Protein AF-X1G1L8-F1 (afdb_monomer_lite)

Organism: NCBI:txid412755

Radius of gyration: 18.55 Å; chains: 1; bounding box: 42×38×54 Å

Secondary structure (DSSP, 8-state):
-HHHHHHHHHHHHHHHH-SS-TTHHHHHHHHHHHHHHHHHHTT-HHHHHHHHHHHHHHHTT-HHHHHHHHHHHHHHHHTTT-HHHHHHHHHHHHHTT-TT---TTTHHHHHHHHHHHHHHHHHTS--HHHHHHHHHHHHHHHHTTTTSHHHHHHHHHHHHHHHHHIIIII--HHHHHHHHHHHHHHHHHHHHTTS--

pLDDT: mean 93.87, std 5.46, range [60.0, 98.5]

Structure (mmCIF, N/CA/C/O backbone):
data_AF-X1G1L8-F1
#
_entry.id   AF-X1G1L8-F1
#
loop_
_atom_site.group_PDB
_atom_site.id
_atom_site.type_symbol
_atom_site.label_atom_id
_atom_site.label_alt_id
_atom_site.label_comp_id
_atom_site.label_asym_id
_atom_site.label_entity_id
_atom_site.label_seq_id
_atom_site.pdbx_PDB_ins_code
_atom_site.Cartn_x
_atom_site.Cartn_y
_atom_site.Cartn_z
_atom_site.occupancy
_atom_site.B_iso_or_equiv
_atom_site.auth_seq_id
_atom_site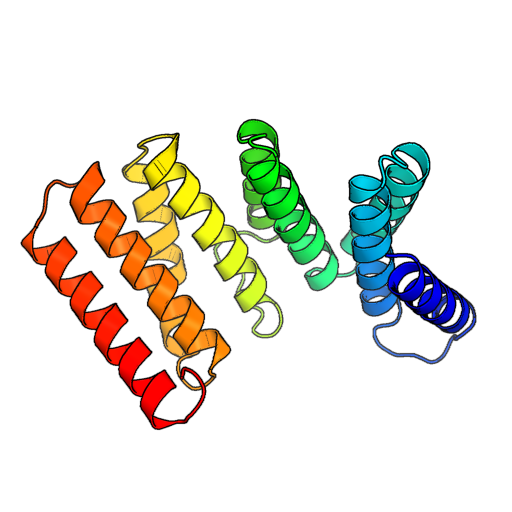.auth_comp_id
_atom_site.auth_asym_id
_atom_site.auth_atom_id
_atom_site.pdbx_PDB_model_num
ATOM 1 N N . PHE A 1 1 ? -22.468 -7.547 4.203 1.00 82.88 1 PHE A N 1
ATOM 2 C CA . PHE A 1 1 ? -21.811 -6.440 4.944 1.00 82.88 1 PHE A CA 1
ATOM 3 C C . PHE A 1 1 ? -22.278 -6.378 6.391 1.00 82.88 1 PHE A C 1
ATOM 5 O O . PHE A 1 1 ? -21.486 -5.980 7.239 1.00 82.88 1 PHE A O 1
ATOM 12 N N . ASP A 1 2 ? -23.516 -6.778 6.677 1.00 81.50 2 ASP A N 1
ATOM 13 C CA . ASP A 1 2 ? -24.116 -6.632 8.007 1.00 81.50 2 ASP A CA 1
ATOM 14 C C . ASP A 1 2 ? -23.472 -7.540 9.062 1.00 81.50 2 ASP A C 1
ATOM 16 O O . ASP A 1 2 ? -23.196 -7.079 10.164 1.00 81.50 2 ASP A O 1
ATOM 20 N N . GLU A 1 3 ? -23.073 -8.761 8.698 1.00 84.75 3 GLU A N 1
ATOM 21 C CA . GLU A 1 3 ? -22.274 -9.634 9.576 1.00 84.75 3 GLU A CA 1
ATOM 22 C C . GLU A 1 3 ? -20.924 -9.007 9.951 1.00 84.75 3 GLU A C 1
ATOM 24 O O . GLU A 1 3 ? -20.545 -8.973 11.118 1.00 84.75 3 GLU A O 1
ATOM 29 N N . ALA A 1 4 ? -20.212 -8.430 8.977 1.00 83.94 4 ALA A N 1
ATOM 30 C CA . ALA A 1 4 ? -18.941 -7.758 9.238 1.00 83.94 4 ALA A CA 1
ATOM 31 C C . ALA A 1 4 ? -19.120 -6.538 10.156 1.00 83.94 4 ALA A C 1
ATOM 33 O O . ALA A 1 4 ? -18.309 -6.326 11.054 1.00 83.94 4 ALA A O 1
ATOM 34 N N . LEU A 1 5 ? -20.182 -5.748 9.953 1.00 86.38 5 LEU A N 1
ATOM 35 C CA . LEU A 1 5 ? -20.531 -4.637 10.845 1.00 86.38 5 LEU A CA 1
ATOM 36 C C . LEU A 1 5 ? -20.804 -5.129 12.265 1.00 86.38 5 LEU A C 1
ATOM 38 O O . LEU A 1 5 ? -20.267 -4.556 13.210 1.00 86.38 5 LEU A O 1
ATOM 42 N N . SER A 1 6 ? -21.598 -6.194 12.403 1.00 86.69 6 SER A N 1
ATOM 43 C CA . SER A 1 6 ? -21.898 -6.818 13.692 1.00 86.69 6 SER A CA 1
ATOM 44 C C . SER A 1 6 ? -20.615 -7.244 14.410 1.00 86.69 6 SER A C 1
ATOM 46 O O . SER A 1 6 ? -20.360 -6.802 15.530 1.00 86.69 6 SER A O 1
ATOM 48 N N . HIS A 1 7 ? -19.737 -7.988 13.730 1.00 88.06 7 HIS A N 1
ATOM 49 C CA . HIS A 1 7 ? -18.466 -8.435 14.304 1.00 88.06 7 HIS A CA 1
ATOM 50 C C . HIS A 1 7 ? -17.562 -7.271 14.720 1.00 88.06 7 HIS A C 1
ATOM 52 O O . HIS A 1 7 ? -17.026 -7.278 15.826 1.00 88.06 7 HIS A O 1
ATOM 58 N N . PHE A 1 8 ? -17.407 -6.242 13.882 1.00 89.12 8 PHE A N 1
ATOM 59 C CA . PHE A 1 8 ? -16.585 -5.087 14.250 1.00 89.12 8 PHE A CA 1
ATOM 60 C C . PHE A 1 8 ? -17.173 -4.289 15.416 1.00 89.12 8 PHE A C 1
ATOM 62 O O . PHE A 1 8 ? -16.411 -3.808 16.252 1.00 89.12 8 PHE A O 1
ATOM 69 N N . ASN A 1 9 ? -18.499 -4.169 15.505 1.00 85.81 9 ASN A N 1
ATOM 70 C CA . ASN A 1 9 ? -19.149 -3.519 16.642 1.00 85.81 9 ASN A CA 1
ATOM 71 C C . ASN A 1 9 ? -18.940 -4.310 17.940 1.00 85.81 9 ASN A C 1
ATOM 73 O O . ASN A 1 9 ? -18.640 -3.704 18.964 1.00 85.81 9 ASN A O 1
ATOM 77 N N . ILE A 1 10 ? -19.025 -5.646 17.902 1.00 88.44 10 ILE A N 1
ATOM 78 C CA . ILE A 1 10 ? -18.710 -6.504 19.058 1.00 88.44 10 ILE A CA 1
ATOM 79 C C . ILE A 1 10 ? -17.258 -6.287 19.501 1.00 88.44 10 ILE A C 1
ATOM 81 O O . ILE A 1 10 ? -17.009 -6.040 20.679 1.00 88.44 10 ILE A O 1
ATOM 85 N N . ILE A 1 11 ? -16.312 -6.311 18.554 1.00 87.94 11 ILE A N 1
ATOM 86 C CA . ILE A 1 11 ? -14.884 -6.096 18.829 1.00 87.94 11 ILE A CA 1
ATOM 87 C C . ILE A 1 11 ? -14.647 -4.726 19.469 1.00 87.94 11 ILE A C 1
ATOM 89 O O . ILE A 1 11 ? -13.938 -4.636 20.465 1.00 87.94 11 ILE A O 1
ATOM 93 N N . ILE A 1 12 ? -15.238 -3.661 18.923 1.00 89.94 12 ILE A N 1
ATOM 94 C CA . ILE A 1 12 ? -15.071 -2.307 19.465 1.00 89.94 12 ILE A CA 1
ATOM 95 C C . ILE A 1 12 ? -15.673 -2.203 20.859 1.00 89.94 12 ILE A C 1
ATOM 97 O O . ILE A 1 12 ? -14.998 -1.712 21.752 1.00 89.94 12 ILE A O 1
ATOM 101 N N . ASN A 1 13 ? -16.892 -2.704 21.067 1.00 89.38 13 ASN A N 1
ATOM 102 C CA . ASN A 1 13 ? -17.542 -2.654 22.376 1.00 89.38 13 ASN A CA 1
ATOM 103 C C . ASN A 1 13 ? -16.746 -3.410 23.446 1.00 89.38 13 ASN A C 1
ATOM 105 O O . ASN A 1 13 ? -16.724 -2.988 24.599 1.00 89.38 13 ASN A O 1
ATOM 109 N N . PHE A 1 14 ? -16.116 -4.525 23.072 1.00 89.25 14 PHE A N 1
ATOM 110 C CA . PHE A 1 14 ? -15.214 -5.264 23.950 1.00 89.25 14 PHE A CA 1
ATOM 111 C C . PHE A 1 14 ? -13.951 -4.449 24.250 1.00 89.25 14 PHE A C 1
ATOM 113 O O . PHE A 1 14 ? -13.648 -4.187 25.409 1.00 89.25 14 PHE A O 1
ATOM 120 N N . LEU A 1 15 ? -13.255 -3.982 23.210 1.00 89.44 15 LEU A N 1
ATOM 121 C CA . LEU A 1 15 ? -12.005 -3.239 23.360 1.00 89.44 15 LEU A CA 1
ATOM 122 C C . LEU A 1 15 ? -12.196 -1.910 24.101 1.00 89.44 15 LEU A C 1
ATOM 124 O O . LEU A 1 15 ? -11.349 -1.550 24.900 1.00 89.44 15 LEU A O 1
ATOM 128 N N . GLU A 1 16 ? -13.285 -1.174 23.882 1.00 88.81 16 GLU A N 1
ATOM 129 C CA . GLU A 1 16 ? -13.545 0.095 24.581 1.00 88.81 16 GLU A CA 1
ATOM 130 C C . GLU A 1 16 ? -13.704 -0.092 26.099 1.00 88.81 16 GLU A C 1
ATOM 132 O O . GLU A 1 16 ? -13.364 0.815 26.855 1.00 88.81 16 GLU A O 1
ATOM 137 N N . LYS A 1 17 ? -14.189 -1.260 26.539 1.00 88.81 17 LYS A N 1
ATOM 138 C CA . LYS A 1 17 ? -14.437 -1.576 27.954 1.00 88.81 17 LYS A CA 1
ATOM 139 C C . LYS A 1 17 ? -13.260 -2.247 28.655 1.00 88.81 17 LYS A C 1
ATOM 141 O O . LYS A 1 17 ? -13.275 -2.348 29.874 1.00 88.81 17 LYS A O 1
ATOM 146 N N . GLU A 1 18 ? -12.273 -2.717 27.901 1.00 83.62 18 GLU A N 1
ATOM 147 C CA . GLU A 1 18 ? -11.149 -3.465 28.447 1.00 83.62 18 GLU A CA 1
ATOM 148 C C . GLU A 1 18 ? -9.952 -2.542 28.714 1.00 83.62 18 GLU A C 1
ATOM 150 O O . GLU A 1 18 ? -9.510 -1.778 27.847 1.00 83.62 18 GLU A O 1
ATOM 155 N N . GLU A 1 19 ? -9.398 -2.598 29.922 1.00 76.81 19 GLU A N 1
ATOM 156 C CA . GLU A 1 19 ? -8.289 -1.726 30.336 1.00 76.81 19 GLU A CA 1
ATOM 157 C C . GLU A 1 19 ? -6.924 -2.394 30.169 1.00 76.81 19 GLU A C 1
ATOM 159 O O . GLU A 1 19 ? -5.922 -1.708 29.969 1.00 76.81 19 GLU A O 1
ATOM 164 N N . THR A 1 20 ? -6.881 -3.727 30.183 1.00 84.06 20 THR A N 1
ATOM 165 C CA . THR A 1 20 ? -5.628 -4.481 30.341 1.00 84.06 20 THR A CA 1
ATOM 166 C C . THR A 1 20 ? -4.962 -4.900 29.027 1.00 84.06 20 THR A C 1
ATOM 168 O O . THR A 1 20 ? -3.822 -5.369 29.027 1.00 84.06 20 THR A O 1
ATOM 171 N N . ILE A 1 21 ? -5.630 -4.716 27.883 1.00 84.00 21 ILE A N 1
ATOM 172 C CA . ILE A 1 21 ? -5.106 -5.145 26.580 1.00 84.00 21 ILE A CA 1
ATOM 173 C C . ILE A 1 21 ? -3.945 -4.249 26.131 1.00 84.00 21 ILE A C 1
ATOM 175 O O . ILE A 1 21 ? -4.105 -3.060 25.850 1.00 84.00 21 ILE A O 1
ATOM 179 N N . THR A 1 22 ? -2.769 -4.854 25.970 1.00 81.50 22 THR A N 1
ATOM 180 C CA . THR A 1 22 ? -1.631 -4.226 25.284 1.00 81.50 22 THR A CA 1
ATOM 181 C C . THR A 1 22 ? -1.968 -3.990 23.806 1.00 81.50 22 THR A C 1
ATOM 183 O O . THR A 1 22 ? -2.634 -4.811 23.179 1.00 81.50 22 THR A O 1
ATOM 186 N N . ASP A 1 23 ? -1.517 -2.872 23.231 1.00 85.50 23 ASP A N 1
ATOM 187 C CA . ASP A 1 23 ? -1.823 -2.446 21.852 1.00 85.50 23 ASP A CA 1
ATOM 188 C C . ASP A 1 23 ? -3.323 -2.185 21.571 1.00 85.50 23 ASP A C 1
ATOM 190 O O . ASP A 1 23 ? -3.744 -2.126 20.411 1.00 85.50 23 ASP A O 1
ATOM 194 N N . LYS A 1 24 ? -4.147 -1.977 22.610 1.00 89.25 24 LYS A N 1
ATOM 195 C CA . LYS A 1 24 ? -5.590 -1.692 22.489 1.00 89.25 24 LYS A CA 1
ATOM 196 C C . LYS A 1 24 ? -5.913 -0.603 21.466 1.00 89.25 24 LYS A C 1
ATOM 198 O O . LYS A 1 24 ? -6.773 -0.800 20.607 1.00 89.25 24 LYS A O 1
ATOM 203 N N . ASP A 1 25 ? -5.188 0.511 21.512 1.00 89.75 25 ASP A N 1
ATOM 204 C CA . ASP A 1 25 ? -5.358 1.632 20.583 1.00 89.75 25 ASP A CA 1
ATOM 205 C C . ASP A 1 25 ? -5.072 1.237 19.130 1.00 89.75 25 ASP A C 1
ATOM 207 O O . ASP A 1 25 ? -5.741 1.715 18.209 1.00 89.75 25 ASP A O 1
ATOM 211 N N . GLU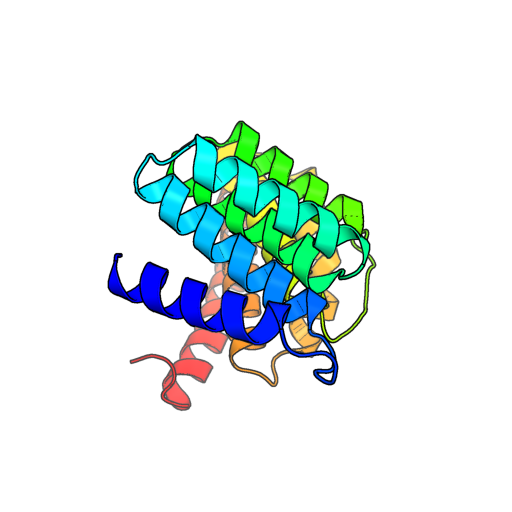 A 1 26 ? -4.123 0.321 18.900 1.00 93.00 26 GLU A N 1
ATOM 212 C CA . GLU A 1 26 ? -3.877 -0.207 17.560 1.00 93.00 26 GLU A CA 1
ATOM 213 C C . GLU A 1 26 ? -5.077 -1.012 17.062 1.00 93.00 26 GLU A C 1
ATOM 215 O O . GLU A 1 26 ? -5.523 -0.833 15.922 1.00 93.00 26 GLU A O 1
ATOM 220 N N . PHE A 1 27 ? -5.609 -1.900 17.906 1.00 92.69 27 PHE A N 1
ATOM 221 C CA . PHE A 1 27 ? -6.761 -2.729 17.558 1.00 92.69 27 PHE A CA 1
ATOM 222 C C . PHE A 1 27 ? -8.013 -1.883 17.318 1.00 92.69 27 PHE A C 1
ATOM 224 O O . PHE A 1 27 ? -8.666 -2.051 16.283 1.00 92.69 27 PHE A O 1
ATOM 231 N N . LEU A 1 28 ? -8.296 -0.921 18.201 1.00 94.44 28 LEU A N 1
ATOM 232 C CA . LEU A 1 28 ? -9.393 0.035 18.043 1.00 94.44 28 LEU A CA 1
ATOM 233 C C . LEU A 1 28 ? -9.232 0.866 16.769 1.00 94.44 28 LEU A C 1
ATOM 235 O O . LEU A 1 28 ? -10.165 0.966 15.968 1.00 94.44 28 LEU A O 1
ATOM 239 N N . GLY A 1 29 ? -8.036 1.406 16.524 1.00 96.25 29 GLY A N 1
ATOM 240 C CA . GLY A 1 29 ? -7.744 2.202 15.335 1.00 96.25 29 GLY A CA 1
ATOM 241 C C . GLY A 1 29 ? -8.013 1.429 14.045 1.00 96.25 29 GLY A C 1
ATOM 242 O O . GLY A 1 29 ? -8.665 1.947 13.129 1.00 96.25 29 GLY A O 1
ATOM 243 N N . MET A 1 30 ? -7.582 0.166 13.995 1.00 96.88 30 MET A N 1
ATOM 244 C CA . MET A 1 30 ? -7.834 -0.723 12.861 1.00 96.88 30 MET A CA 1
ATOM 245 C C . MET A 1 30 ? -9.312 -1.108 12.726 1.00 96.88 30 MET A C 1
ATOM 247 O O . MET A 1 30 ? -9.825 -1.118 11.605 1.00 96.88 30 MET A O 1
ATOM 251 N N . ALA A 1 31 ? -10.011 -1.389 13.827 1.00 95.75 31 ALA A N 1
ATOM 252 C CA . ALA A 1 31 ? -11.436 -1.718 13.803 1.00 95.75 31 ALA A CA 1
ATOM 253 C C . ALA A 1 31 ? -12.273 -0.541 13.277 1.00 95.75 31 ALA A C 1
ATOM 255 O O . ALA A 1 31 ? -13.058 -0.706 12.337 1.00 95.75 31 ALA A O 1
ATOM 256 N N . TYR A 1 32 ? -12.030 0.672 13.784 1.00 97.62 32 TYR A N 1
ATOM 257 C CA . TYR A 1 32 ? -12.662 1.882 13.262 1.00 97.62 32 TYR A CA 1
ATOM 258 C C . TYR A 1 32 ? -12.326 2.118 11.787 1.00 97.62 32 TYR A C 1
ATOM 260 O O . TYR A 1 32 ? -13.201 2.517 11.020 1.00 97.62 32 TYR A O 1
ATOM 268 N N . LEU A 1 33 ? -11.101 1.813 11.341 1.00 97.75 33 LEU A N 1
ATOM 269 C CA . LEU A 1 33 ? -10.726 1.981 9.935 1.00 97.75 33 LEU A CA 1
ATOM 270 C C . LEU A 1 33 ? -11.593 1.102 9.031 1.00 97.75 33 LEU A C 1
ATOM 272 O O . LEU A 1 33 ? -12.104 1.569 8.009 1.00 97.75 33 LEU A O 1
ATOM 276 N N . TYR A 1 34 ? -11.786 -0.161 9.412 1.00 96.25 34 TYR A N 1
ATOM 277 C CA . TYR A 1 34 ? -12.636 -1.079 8.662 1.00 96.25 34 TYR A CA 1
ATOM 278 C C . TYR A 1 34 ? -14.112 -0.687 8.719 1.00 96.25 34 T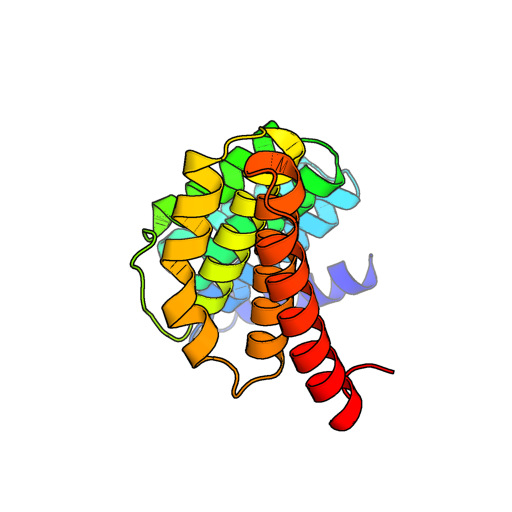YR A C 1
ATOM 280 O O . TYR A 1 34 ? -14.748 -0.662 7.664 1.00 96.25 34 TYR A O 1
ATOM 288 N N . LEU A 1 35 ? -14.645 -0.297 9.883 1.00 96.00 35 LEU A N 1
ATOM 289 C CA . LEU A 1 35 ? -16.012 0.230 9.972 1.00 96.00 35 LEU A CA 1
ATOM 290 C C . LEU A 1 35 ? -16.211 1.462 9.092 1.00 96.00 35 LEU A C 1
ATOM 292 O O . LEU A 1 35 ? -17.224 1.562 8.397 1.00 96.00 35 LEU A O 1
ATOM 296 N N . GLY A 1 36 ? -15.238 2.373 9.075 1.00 96.94 36 GLY A N 1
ATOM 297 C CA . GLY A 1 36 ? -15.251 3.549 8.217 1.00 96.94 36 GLY A CA 1
ATOM 298 C C . GLY A 1 36 ? -15.344 3.171 6.740 1.00 96.94 36 GLY A C 1
ATOM 299 O O . GLY A 1 36 ? -16.179 3.723 6.023 1.00 96.94 36 GLY A O 1
ATOM 300 N N . LEU A 1 37 ? -14.553 2.189 6.292 1.00 95.88 37 LEU A N 1
ATOM 301 C CA . LEU A 1 37 ? -14.568 1.687 4.911 1.00 95.88 37 LEU A CA 1
ATOM 302 C C . LEU A 1 37 ? -15.864 0.943 4.559 1.00 95.88 37 LEU A C 1
ATOM 304 O O . LEU A 1 37 ? -16.373 1.113 3.452 1.00 95.88 37 LEU A O 1
ATOM 308 N N . ILE A 1 38 ? -16.410 0.136 5.474 1.00 94.62 38 ILE A N 1
ATOM 309 C CA . ILE A 1 38 ? -17.679 -0.575 5.260 1.00 94.62 38 ILE A CA 1
ATOM 310 C C . ILE A 1 38 ? -18.830 0.426 5.132 1.00 94.62 38 ILE A C 1
ATOM 312 O O . ILE A 1 38 ? -19.574 0.375 4.154 1.00 94.62 38 ILE A O 1
ATOM 316 N N . ASN A 1 39 ? -18.935 1.380 6.063 1.00 94.69 39 ASN A N 1
ATOM 317 C CA . ASN A 1 39 ? -19.955 2.427 6.004 1.00 94.69 39 ASN A CA 1
ATOM 318 C C . ASN A 1 39 ? -19.812 3.275 4.736 1.00 94.69 39 ASN A C 1
ATOM 320 O O . ASN A 1 39 ? -20.814 3.610 4.110 1.00 94.69 39 ASN A O 1
ATOM 324 N N . LEU A 1 40 ? -18.578 3.558 4.303 1.00 94.00 40 LEU A N 1
ATOM 325 C CA . LEU A 1 40 ? -18.336 4.274 3.052 1.00 94.00 40 LEU A CA 1
ATOM 326 C C . LEU A 1 40 ? -18.878 3.506 1.840 1.00 94.00 40 LEU A C 1
ATOM 328 O O . LEU A 1 40 ? -19.528 4.102 0.989 1.00 94.00 40 LEU A O 1
ATOM 332 N N . LYS A 1 41 ? -18.659 2.184 1.782 1.00 92.31 41 LYS A N 1
ATOM 333 C CA . LYS A 1 41 ? -19.202 1.318 0.719 1.00 92.31 41 LYS A CA 1
ATOM 334 C C . LYS A 1 41 ? -20.729 1.222 0.744 1.00 92.31 41 LYS A C 1
ATOM 336 O O . LYS A 1 41 ? -21.328 1.051 -0.309 1.00 92.31 41 LYS A O 1
ATOM 341 N N . GLN A 1 42 ? -21.342 1.345 1.918 1.00 93.25 42 GLN A N 1
ATOM 342 C CA . GLN A 1 42 ? -22.796 1.397 2.091 1.00 93.25 42 GLN A CA 1
ATOM 343 C C . GLN A 1 42 ? -23.380 2.812 1.904 1.00 93.25 42 GLN A C 1
ATOM 345 O O . GLN A 1 42 ? -24.533 3.038 2.256 1.00 93.25 42 GLN A O 1
ATOM 350 N N . ASN A 1 43 ? -22.600 3.783 1.407 1.00 93.44 43 ASN A N 1
ATOM 351 C CA . ASN A 1 43 ? -22.995 5.192 1.271 1.00 93.44 43 ASN A CA 1
ATOM 352 C C . ASN A 1 43 ? -23.432 5.875 2.588 1.00 93.44 43 ASN A C 1
ATOM 354 O O . ASN A 1 43 ? -24.035 6.946 2.578 1.00 93.44 43 ASN A O 1
ATOM 358 N N . LYS A 1 44 ? -23.054 5.318 3.745 1.00 95.31 44 LYS A N 1
ATOM 359 C CA . LYS A 1 44 ? -23.269 5.894 5.083 1.00 95.31 44 LYS A CA 1
ATOM 360 C C . LYS A 1 44 ? -22.155 6.892 5.410 1.00 95.31 44 LYS A C 1
ATOM 362 O O . LYS A 1 44 ? -21.263 6.639 6.226 1.00 95.31 44 LYS A O 1
ATOM 367 N N . LEU A 1 45 ? -22.158 8.023 4.701 1.00 94.56 45 LEU A N 1
ATOM 368 C CA . LEU A 1 45 ? -21.043 8.980 4.695 1.00 94.56 45 LEU A CA 1
ATOM 369 C C . LEU A 1 45 ? -20.773 9.612 6.069 1.00 94.56 45 LEU A C 1
ATOM 371 O O . LEU A 1 45 ? -19.612 9.795 6.432 1.00 94.56 45 LEU A O 1
ATOM 375 N N . ALA A 1 46 ? -21.817 9.936 6.837 1.00 96.19 46 ALA A N 1
ATOM 376 C CA . ALA A 1 46 ? -21.670 10.545 8.160 1.00 96.19 46 ALA A CA 1
ATOM 377 C C . ALA A 1 46 ? -20.986 9.586 9.149 1.00 96.19 46 ALA A C 1
ATOM 379 O O . ALA A 1 46 ? -19.991 9.941 9.782 1.00 96.19 46 ALA A O 1
ATOM 380 N N . GLN A 1 47 ? -21.454 8.337 9.208 1.00 95.50 47 GLN A N 1
ATOM 381 C CA . GLN A 1 47 ? -20.878 7.286 10.049 1.00 95.50 47 GLN A CA 1
ATOM 382 C C . GLN A 1 47 ? -19.439 6.984 9.627 1.00 95.50 47 GLN A C 1
ATOM 384 O O . GLN A 1 47 ? -18.542 6.915 10.465 1.00 95.50 47 GLN A O 1
ATOM 389 N N . SER A 1 48 ? -19.199 6.879 8.318 1.00 96.62 48 SER A N 1
ATOM 390 C CA . SER A 1 48 ? -17.860 6.674 7.770 1.00 96.62 48 SER A CA 1
ATOM 391 C C . SER A 1 48 ? -16.878 7.768 8.208 1.00 96.62 48 SER A C 1
ATOM 393 O O . SER A 1 48 ? -15.792 7.459 8.705 1.00 96.62 48 SER A O 1
ATOM 395 N N . LYS A 1 49 ? -17.275 9.045 8.101 1.00 96.94 49 LYS A N 1
ATOM 396 C CA . LYS A 1 49 ? -16.466 10.188 8.557 1.00 96.94 49 LYS A CA 1
ATOM 397 C C . LYS A 1 49 ? -16.156 10.107 10.052 1.00 96.94 49 LYS A C 1
ATOM 399 O O . LYS A 1 49 ? -15.007 10.332 10.432 1.00 96.94 49 LYS A O 1
ATOM 404 N N . ASN A 1 50 ? -17.138 9.749 10.880 1.00 97.75 50 ASN A N 1
ATOM 405 C CA . ASN A 1 50 ? -16.942 9.614 12.325 1.00 97.75 50 ASN A CA 1
ATOM 406 C C . ASN A 1 50 ? -15.906 8.535 12.658 1.00 97.75 50 ASN A C 1
ATOM 408 O O . ASN A 1 50 ? -14.973 8.796 13.418 1.00 97.75 50 ASN A O 1
ATOM 412 N N . TYR A 1 51 ? -16.008 7.355 12.043 1.00 97.75 51 TYR A N 1
ATOM 413 C CA . TYR A 1 51 ? -15.029 6.290 12.261 1.00 97.75 51 TYR A CA 1
ATOM 414 C C . TYR A 1 51 ? -13.634 6.660 11.751 1.00 97.75 51 TYR A C 1
ATOM 416 O O . TYR A 1 51 ? -12.653 6.438 12.454 1.00 97.75 51 TYR A O 1
ATOM 424 N N . PHE A 1 52 ? -13.522 7.307 10.587 1.00 97.88 52 PHE A N 1
ATOM 425 C CA . PHE A 1 52 ? -12.225 7.786 10.104 1.00 97.88 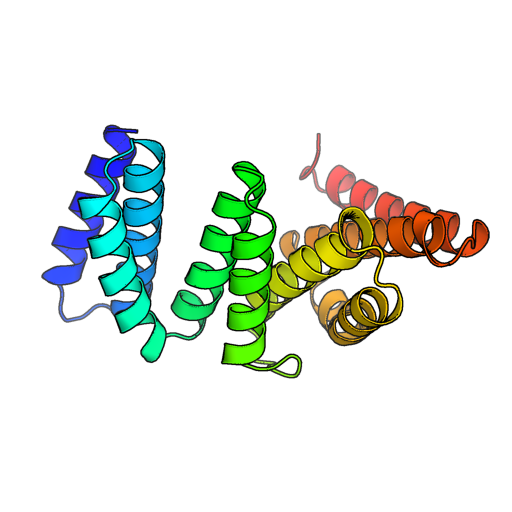52 PHE A CA 1
ATOM 426 C C . PHE A 1 52 ? -11.600 8.847 11.007 1.00 97.88 52 PHE A C 1
ATOM 428 O O . PHE A 1 52 ? -10.381 8.837 11.167 1.00 97.88 52 PHE A O 1
ATOM 435 N N . LYS A 1 53 ? -12.401 9.728 11.621 1.00 97.88 53 LYS A N 1
ATOM 436 C CA . LYS A 1 53 ? -11.907 10.686 12.619 1.00 97.88 53 LYS A CA 1
ATOM 437 C C . LYS A 1 53 ? -11.307 9.955 13.823 1.00 97.88 53 LYS A C 1
ATOM 439 O O . LYS A 1 53 ? -10.187 10.277 14.209 1.00 97.88 53 LYS A O 1
ATOM 444 N N . LYS A 1 54 ? -12.004 8.941 14.351 1.00 97.19 54 LYS A N 1
ATOM 445 C CA . LYS A 1 54 ? -11.503 8.109 15.458 1.00 97.19 54 LYS A CA 1
ATOM 446 C C . LYS A 1 54 ? -10.212 7.370 15.084 1.00 97.19 54 LYS A C 1
ATOM 448 O O . LYS A 1 54 ? -9.232 7.440 15.819 1.00 97.19 54 LYS A O 1
ATOM 453 N N . THR A 1 55 ? -10.163 6.730 13.911 1.00 97.69 55 THR A N 1
ATOM 454 C CA . THR A 1 55 ? -8.931 6.092 13.410 1.00 97.69 55 THR A CA 1
ATOM 455 C C . THR A 1 55 ? -7.783 7.084 13.294 1.00 97.69 55 THR A C 1
ATOM 457 O O . THR A 1 55 ? -6.665 6.761 13.675 1.00 97.69 55 THR A O 1
ATOM 460 N N . PHE A 1 56 ? -8.036 8.277 12.752 1.00 96.25 56 PHE A N 1
ATOM 461 C CA . PHE A 1 56 ? -6.998 9.288 12.574 1.00 96.25 56 PHE A CA 1
ATOM 462 C C . PHE A 1 56 ? -6.419 9.747 13.917 1.00 96.25 56 PHE A C 1
ATOM 464 O O . PHE A 1 56 ? -5.204 9.850 14.044 1.00 96.25 56 PHE A O 1
ATOM 471 N N . GLN A 1 57 ? -7.273 9.949 14.926 1.00 96.12 57 GLN A N 1
ATOM 472 C CA . GLN A 1 57 ? -6.843 10.296 16.284 1.00 96.12 57 GLN A CA 1
ATOM 473 C C . GLN A 1 57 ? -5.928 9.221 16.884 1.00 96.12 57 GLN A C 1
ATOM 475 O O . GLN A 1 57 ? -4.833 9.549 17.330 1.00 96.12 57 GLN A O 1
ATOM 480 N N . LEU A 1 58 ? -6.318 7.944 16.810 1.00 95.69 58 LEU A N 1
ATOM 481 C CA . LEU A 1 58 ? -5.486 6.822 17.276 1.00 95.69 58 LEU A CA 1
ATOM 482 C C . LEU A 1 58 ? -4.230 6.612 16.411 1.00 95.69 58 LEU A C 1
ATOM 484 O O . LEU A 1 58 ? -3.205 6.118 16.870 1.00 95.69 58 LEU A O 1
ATOM 488 N N . GLY A 1 59 ? -4.268 7.040 15.150 1.00 94.12 59 GLY A N 1
ATOM 489 C CA . GLY A 1 59 ? -3.095 7.073 14.283 1.00 94.12 59 GLY A CA 1
ATOM 490 C C . GLY A 1 59 ? -2.001 8.008 14.796 1.00 94.12 59 GLY A C 1
ATOM 491 O O . GLY A 1 59 ? -0.837 7.795 14.476 1.00 94.12 59 GLY A O 1
ATOM 492 N N . ASN A 1 60 ? -2.321 9.019 15.608 1.00 91.81 60 ASN A N 1
ATOM 493 C CA . ASN A 1 60 ? -1.296 9.899 16.172 1.00 91.81 60 ASN A CA 1
ATOM 494 C C . ASN A 1 60 ? -0.363 9.160 17.140 1.00 91.81 60 ASN A C 1
ATOM 496 O O . ASN A 1 60 ? 0.822 9.485 17.164 1.00 91.81 60 ASN A O 1
ATOM 500 N N . SER A 1 61 ? -0.872 8.155 17.859 1.00 90.94 61 SER A N 1
ATOM 501 C CA . SER A 1 61 ? -0.108 7.325 18.800 1.00 90.94 61 SER A CA 1
ATOM 502 C C . SER A 1 61 ? 0.397 6.008 18.198 1.00 90.94 61 SER A C 1
ATOM 504 O O . SER A 1 61 ? 1.377 5.463 18.696 1.00 90.94 61 SER A O 1
ATOM 506 N N . SER A 1 62 ? -0.197 5.505 17.106 1.00 94.44 62 SER A N 1
ATOM 507 C CA . SER A 1 62 ? 0.260 4.278 16.428 1.00 94.44 62 SER A CA 1
ATOM 508 C C . SER A 1 62 ? 0.625 4.508 14.960 1.00 94.44 62 SER A C 1
ATOM 510 O O . SER A 1 62 ? -0.231 4.750 14.100 1.00 94.44 62 SER A O 1
ATOM 512 N N . ILE A 1 63 ? 1.910 4.319 14.634 1.00 95.06 63 ILE A N 1
ATOM 513 C CA . ILE A 1 63 ? 2.414 4.380 13.252 1.00 95.06 63 ILE A CA 1
ATOM 514 C C . ILE A 1 63 ? 1.718 3.338 12.372 1.00 95.06 63 ILE A C 1
ATOM 516 O O . ILE A 1 63 ? 1.329 3.633 11.241 1.00 95.06 63 ILE A O 1
ATOM 520 N N . LYS A 1 64 ? 1.493 2.130 12.893 1.00 95.75 64 LYS A N 1
ATOM 521 C CA . LYS A 1 64 ? 0.789 1.062 12.177 1.00 95.75 64 LYS A CA 1
ATOM 522 C C . LYS A 1 64 ? -0.617 1.492 11.763 1.00 95.75 64 LYS A C 1
ATOM 524 O O . LYS A 1 64 ? -0.998 1.273 10.607 1.00 95.75 64 LYS A O 1
ATOM 529 N N . VAL A 1 65 ? -1.378 2.103 12.677 1.00 97.50 65 VAL A N 1
ATOM 530 C CA . VAL A 1 65 ? -2.720 2.638 12.390 1.00 97.50 65 VAL A CA 1
ATOM 531 C C . VAL A 1 65 ? -2.626 3.766 11.365 1.00 97.50 65 VAL A C 1
ATOM 533 O O . VAL A 1 65 ? -3.354 3.741 10.371 1.00 97.50 65 VAL A O 1
ATOM 536 N N . LYS A 1 66 ? -1.687 4.704 11.547 1.00 97.50 66 LYS A N 1
ATOM 537 C CA . LYS A 1 66 ? -1.468 5.843 10.640 1.00 97.50 66 LYS A CA 1
ATOM 538 C C . LYS A 1 66 ? -1.184 5.395 9.204 1.00 97.50 66 LYS A C 1
ATOM 540 O O . LYS A 1 66 ? -1.870 5.818 8.272 1.00 97.50 66 LYS A O 1
ATOM 545 N N . LEU A 1 67 ? -0.227 4.487 9.013 1.00 97.94 67 LEU A N 1
ATOM 546 C CA . LEU A 1 67 ? 0.138 3.980 7.688 1.00 97.94 67 LEU A CA 1
ATOM 547 C C . LEU A 1 67 ? -1.013 3.194 7.044 1.00 97.94 67 LEU A C 1
ATOM 549 O O . LEU A 1 67 ? -1.312 3.391 5.864 1.00 97.94 67 LEU A O 1
ATOM 553 N N . ASN A 1 68 ? -1.710 2.344 7.810 1.00 98.19 68 ASN A N 1
ATOM 554 C CA . ASN A 1 68 ? -2.861 1.598 7.292 1.00 98.19 68 ASN A CA 1
ATOM 555 C C . ASN A 1 68 ? -4.029 2.508 6.911 1.00 98.19 68 ASN A C 1
ATOM 557 O O . ASN A 1 68 ? -4.684 2.249 5.898 1.00 98.19 68 ASN A O 1
ATOM 561 N N . TYR A 1 69 ? -4.287 3.560 7.690 1.00 98.50 69 TYR A N 1
ATOM 562 C CA . TYR A 1 69 ? -5.306 4.558 7.382 1.00 98.50 69 TYR A CA 1
ATOM 563 C C . TYR A 1 69 ? -5.068 5.159 5.996 1.00 98.50 69 TYR A C 1
ATOM 565 O O . TYR A 1 69 ? -5.962 5.125 5.147 1.00 98.50 69 TYR A O 1
ATOM 573 N N . HIS A 1 70 ? -3.843 5.612 5.726 1.00 98.50 70 HIS A N 1
ATOM 574 C CA . HIS A 1 70 ? -3.473 6.154 4.422 1.00 98.50 70 HIS A CA 1
ATOM 575 C C . HIS A 1 70 ? -3.542 5.100 3.308 1.00 98.50 70 HIS A C 1
ATOM 577 O O . HIS A 1 70 ? -4.197 5.332 2.291 1.00 98.50 70 HIS A O 1
ATOM 583 N N . LEU A 1 71 ? -2.955 3.916 3.511 1.00 98.44 71 LEU A N 1
ATOM 584 C CA . LEU A 1 71 ? -2.895 2.864 2.490 1.00 98.44 71 LEU A CA 1
ATOM 585 C C . LEU A 1 71 ? -4.284 2.366 2.080 1.00 98.44 71 LEU A C 1
ATOM 587 O O . LEU A 1 71 ? -4.596 2.262 0.892 1.00 98.44 71 LEU A O 1
ATOM 591 N N . LYS A 1 72 ? -5.144 2.049 3.054 1.00 98.12 72 LYS A N 1
ATOM 592 C CA . LYS A 1 72 ? -6.474 1.499 2.759 1.00 98.12 72 LYS A CA 1
ATOM 593 C C . LYS A 1 72 ? -7.395 2.547 2.145 1.00 98.12 72 LYS A C 1
ATOM 595 O O . LYS A 1 72 ? -8.151 2.216 1.231 1.00 98.12 72 LYS A O 1
ATOM 600 N N . ARG A 1 73 ? -7.313 3.808 2.588 1.00 97.81 73 ARG A N 1
ATOM 601 C CA . ARG A 1 73 ? -8.074 4.901 1.965 1.00 97.81 73 ARG A CA 1
ATOM 602 C C . ARG A 1 73 ? -7.583 5.203 0.553 1.00 97.81 73 ARG A C 1
ATOM 604 O O . ARG A 1 73 ? -8.419 5.404 -0.322 1.00 97.81 73 ARG A O 1
ATOM 611 N N . ALA A 1 74 ? -6.274 5.163 0.301 1.00 98.25 74 ALA A N 1
ATOM 612 C CA . ALA A 1 74 ? -5.729 5.294 -1.049 1.00 98.25 74 ALA A CA 1
ATOM 613 C C . ALA A 1 74 ? -6.291 4.226 -1.998 1.00 98.25 74 ALA A C 1
ATOM 615 O O . ALA A 1 74 ? -6.811 4.562 -3.060 1.00 98.25 74 ALA A O 1
ATOM 616 N N . LYS A 1 75 ? -6.274 2.954 -1.576 1.00 97.31 75 LYS A N 1
ATOM 617 C CA . LYS A 1 75 ? -6.848 1.837 -2.347 1.00 97.31 75 LYS A CA 1
ATOM 618 C C . LYS A 1 75 ? -8.340 2.013 -2.611 1.00 97.31 75 LYS A C 1
ATOM 620 O O . LYS A 1 75 ? -8.794 1.768 -3.725 1.00 97.31 75 LYS A O 1
ATOM 625 N N . TYR A 1 76 ? -9.096 2.471 -1.611 1.00 96.75 76 TYR A N 1
ATOM 626 C CA . TYR A 1 76 ? -10.508 2.799 -1.795 1.00 96.75 76 TYR A CA 1
ATOM 627 C C . TYR A 1 76 ? -10.701 3.869 -2.878 1.00 96.75 76 TYR A C 1
ATOM 629 O O . TYR A 1 76 ? -11.468 3.646 -3.811 1.00 96.75 76 TYR A O 1
ATOM 637 N N . TYR A 1 77 ? -9.989 4.997 -2.792 1.00 97.12 77 TYR A N 1
ATOM 638 C CA . TYR A 1 77 ? -10.114 6.074 -3.776 1.00 97.12 77 TYR A CA 1
ATOM 639 C C . TYR A 1 77 ? -9.693 5.636 -5.178 1.00 97.12 77 TYR A C 1
ATOM 641 O O . TYR A 1 77 ? -10.411 5.929 -6.128 1.00 97.12 77 TYR A O 1
ATOM 649 N N . LYS A 1 78 ? -8.609 4.859 -5.298 1.00 95.88 78 LYS A N 1
ATOM 650 C CA . LYS A 1 78 ? -8.174 4.264 -6.570 1.00 95.88 78 LYS A CA 1
ATOM 651 C C . LYS A 1 78 ? -9.262 3.364 -7.168 1.00 95.88 78 LYS A C 1
ATOM 653 O O . LYS A 1 78 ? -9.585 3.510 -8.335 1.00 95.88 78 LYS A O 1
ATOM 658 N N . SER A 1 79 ? -9.920 2.520 -6.362 1.00 94.50 79 SER A N 1
ATOM 659 C CA . SER A 1 79 ? -11.045 1.678 -6.828 1.00 94.50 79 SER A CA 1
ATOM 660 C C . SER A 1 79 ? -12.302 2.452 -7.250 1.00 94.50 79 SER A C 1
ATOM 662 O O . SER A 1 79 ? -13.233 1.867 -7.797 1.00 94.50 79 SER A O 1
ATOM 664 N N . LYS A 1 80 ? -12.357 3.753 -6.954 1.00 95.12 80 LYS A N 1
ATOM 665 C CA . LYS A 1 80 ? -13.424 4.675 -7.362 1.00 95.12 80 LYS A CA 1
ATOM 666 C C . LYS A 1 80 ? -12.957 5.648 -8.443 1.00 95.12 80 LYS A C 1
ATOM 668 O O . LYS A 1 80 ? -13.593 6.678 -8.623 1.00 95.12 80 LYS A O 1
ATOM 673 N N . ASP A 1 81 ? -11.822 5.351 -9.074 1.00 95.06 81 ASP A N 1
ATOM 674 C CA . ASP A 1 81 ? -11.150 6.189 -10.068 1.00 95.06 81 ASP A CA 1
ATOM 675 C C . ASP A 1 81 ? -10.844 7.623 -9.582 1.00 95.06 81 ASP A C 1
ATOM 677 O O . ASP A 1 81 ? -10.567 8.548 -10.340 1.00 95.06 81 ASP A O 1
ATOM 681 N N . ASN A 1 82 ? -10.833 7.834 -8.260 1.00 96.56 82 ASN A N 1
ATOM 682 C CA . ASN A 1 82 ? -10.473 9.111 -7.655 1.00 96.56 82 ASN A CA 1
ATOM 683 C C . ASN A 1 82 ? -8.958 9.174 -7.435 1.00 96.56 82 ASN A C 1
ATOM 685 O O . ASN A 1 82 ? -8.442 9.139 -6.311 1.00 96.56 82 ASN A O 1
ATOM 689 N N . LEU A 1 83 ? -8.249 9.248 -8.556 1.00 95.94 83 LEU A N 1
ATOM 690 C CA . LEU A 1 83 ? -6.794 9.222 -8.649 1.00 95.94 83 LEU A CA 1
ATOM 691 C C . LEU A 1 83 ? -6.117 10.344 -7.844 1.00 95.94 83 LEU A C 1
ATOM 693 O O . LEU A 1 83 ? -5.102 10.109 -7.189 1.00 95.94 83 LEU A O 1
ATOM 697 N N . SER A 1 84 ? -6.714 11.540 -7.807 1.00 96.31 84 SER A N 1
ATOM 698 C CA . SER A 1 84 ? -6.194 12.680 -7.034 1.00 96.31 84 SER A CA 1
ATOM 699 C C . SER A 1 84 ? -6.183 12.403 -5.524 1.00 96.31 84 SER A C 1
ATOM 701 O O . SER A 1 84 ? -5.153 12.561 -4.859 1.00 96.31 84 SER A O 1
ATOM 703 N N . GLN A 1 85 ? -7.301 11.918 -4.968 1.00 97.31 85 GLN A N 1
ATOM 704 C CA . GLN A 1 85 ? -7.366 11.582 -3.542 1.00 97.31 85 GLN A CA 1
ATOM 705 C C . GLN A 1 85 ? -6.523 10.352 -3.205 1.00 97.31 85 GLN A C 1
ATOM 707 O O . GLN A 1 85 ? -5.907 10.315 -2.138 1.00 97.31 85 GLN A O 1
ATOM 712 N N . ALA A 1 86 ? -6.444 9.373 -4.111 1.00 98.06 86 ALA A N 1
ATOM 713 C CA . ALA A 1 86 ? -5.555 8.229 -3.947 1.00 98.06 86 ALA A CA 1
ATOM 714 C C . ALA A 1 86 ? -4.094 8.686 -3.819 1.00 98.06 86 ALA A C 1
ATOM 716 O O . ALA A 1 86 ? -3.445 8.373 -2.820 1.00 98.06 86 ALA A O 1
ATOM 717 N N . GLN A 1 87 ? -3.610 9.510 -4.755 1.00 97.88 87 GLN A N 1
ATOM 718 C CA . GLN A 1 87 ? -2.252 10.059 -4.725 1.00 97.88 87 GLN A CA 1
ATOM 719 C C . GLN A 1 87 ? -1.983 10.845 -3.437 1.00 97.88 87 GLN A C 1
ATOM 721 O O . GLN A 1 87 ? -0.943 10.649 -2.804 1.00 97.88 87 GLN A O 1
ATOM 726 N N . LYS A 1 88 ? -2.921 11.711 -3.023 1.00 98.25 88 LYS A N 1
ATOM 727 C CA . LYS A 1 88 ? -2.797 12.485 -1.780 1.00 98.25 88 LYS A CA 1
ATOM 728 C C . LYS A 1 88 ? -2.624 11.567 -0.570 1.00 98.25 88 LYS A C 1
ATOM 730 O O . LYS A 1 88 ? -1.712 11.777 0.222 1.00 98.25 88 LYS A O 1
ATOM 735 N N . MET A 1 89 ? -3.456 10.531 -0.451 1.00 98.25 89 MET A N 1
ATOM 736 C CA . MET A 1 89 ? -3.377 9.581 0.662 1.00 98.25 89 MET A CA 1
ATOM 737 C C . MET A 1 89 ? -2.047 8.824 0.682 1.00 98.25 89 MET A C 1
ATOM 739 O O . MET A 1 89 ? -1.457 8.687 1.750 1.00 98.25 89 MET A O 1
ATOM 743 N N . LEU A 1 90 ? -1.554 8.380 -0.479 1.00 98.44 90 LEU A N 1
ATOM 744 C CA . LEU A 1 90 ? -0.271 7.680 -0.585 1.00 98.44 90 LEU A CA 1
ATOM 745 C C . LEU A 1 90 ? 0.901 8.567 -0.161 1.00 98.44 90 LEU A C 1
ATOM 747 O O . LEU A 1 90 ? 1.726 8.150 0.652 1.00 98.44 90 LEU A O 1
ATOM 751 N N . ARG A 1 91 ? 0.942 9.806 -0.667 1.00 98.25 91 ARG A N 1
ATOM 752 C CA . ARG A 1 91 ? 1.974 10.782 -0.304 1.00 98.25 91 ARG A CA 1
ATOM 753 C C . ARG A 1 91 ? 1.965 11.085 1.186 1.00 98.25 91 ARG A C 1
ATOM 755 O O . ARG A 1 91 ? 3.003 10.940 1.816 1.00 98.25 91 ARG A O 1
ATOM 762 N N . SER A 1 92 ? 0.802 11.403 1.756 1.00 97.75 92 SER A N 1
ATOM 763 C CA . SER A 1 92 ? 0.690 11.686 3.191 1.00 97.75 92 SER A CA 1
ATOM 764 C C . SER A 1 92 ? 1.104 10.495 4.057 1.00 97.75 92 SER A C 1
ATOM 766 O O . SER A 1 92 ? 1.733 10.690 5.089 1.00 97.75 92 SER A O 1
ATOM 768 N N . GLY A 1 93 ? 0.809 9.261 3.631 1.00 97.31 93 GLY A N 1
ATOM 769 C CA . GLY A 1 93 ? 1.261 8.060 4.337 1.00 97.31 93 GLY A CA 1
ATOM 770 C C . GLY A 1 93 ? 2.783 7.913 4.366 1.00 97.31 93 GLY A C 1
ATOM 771 O O . GLY A 1 93 ? 3.337 7.562 5.401 1.00 97.31 93 GLY A O 1
ATOM 772 N N . ILE A 1 94 ? 3.460 8.210 3.254 1.00 97.75 94 ILE A N 1
ATOM 773 C CA . ILE A 1 94 ? 4.928 8.176 3.174 1.00 97.75 94 ILE A CA 1
ATOM 774 C C . ILE A 1 94 ? 5.540 9.349 3.950 1.00 97.75 94 ILE A C 1
ATOM 776 O O . ILE A 1 94 ? 6.468 9.147 4.726 1.00 97.75 94 ILE A O 1
ATOM 780 N N . GLU A 1 95 ? 5.013 10.563 3.776 1.00 97.12 95 GLU A N 1
ATOM 781 C CA . GLU A 1 95 ? 5.479 11.785 4.450 1.00 97.12 95 GLU A CA 1
ATOM 782 C C . GLU A 1 95 ? 5.331 11.693 5.980 1.00 97.12 95 GLU A C 1
ATOM 784 O O . GLU A 1 95 ? 6.135 12.268 6.705 1.00 97.12 95 GLU A O 1
ATOM 789 N N . ALA A 1 96 ? 4.365 10.916 6.483 1.00 95.31 96 ALA A N 1
ATOM 790 C CA . ALA A 1 96 ? 4.138 10.737 7.917 1.00 95.31 96 ALA A CA 1
ATOM 791 C C . ALA A 1 96 ? 5.283 10.038 8.674 1.00 95.31 96 ALA A C 1
ATOM 793 O O . ALA A 1 96 ? 5.351 10.169 9.896 1.00 95.31 96 ALA A O 1
ATOM 794 N N . VAL A 1 97 ? 6.129 9.269 7.982 1.00 94.69 97 VAL A N 1
ATOM 795 C CA . VAL A 1 97 ? 7.259 8.532 8.588 1.00 94.69 97 VAL A CA 1
ATOM 796 C C . VAL A 1 97 ? 8.585 8.738 7.851 1.00 94.69 97 VAL A C 1
ATOM 798 O O . VAL A 1 97 ? 9.645 8.482 8.411 1.00 94.69 97 VAL A O 1
ATOM 801 N N . GLY A 1 98 ? 8.543 9.209 6.605 1.00 95.06 98 GLY A N 1
ATOM 802 C CA . GLY A 1 98 ? 9.700 9.307 5.724 1.00 95.06 98 GLY A CA 1
ATOM 803 C C . GLY A 1 98 ? 10.023 7.990 5.013 1.00 95.06 98 GLY A C 1
ATOM 804 O O . GLY A 1 98 ? 9.719 6.892 5.477 1.00 95.06 98 GLY A O 1
ATOM 805 N N . LEU A 1 99 ? 10.675 8.090 3.851 1.00 92.81 99 LEU A N 1
ATOM 806 C CA . LEU A 1 99 ? 11.069 6.911 3.068 1.00 92.81 99 LEU A CA 1
ATOM 807 C C . LEU A 1 99 ? 12.127 6.062 3.772 1.00 92.81 99 LEU A C 1
ATOM 809 O O . LEU A 1 99 ? 12.182 4.859 3.528 1.00 92.81 99 LEU A O 1
ATOM 813 N N . ASP A 1 100 ? 12.952 6.661 4.626 1.00 88.88 100 ASP A N 1
ATOM 814 C CA . ASP A 1 100 ? 14.059 5.980 5.301 1.00 88.88 100 ASP A CA 1
ATOM 815 C C . ASP A 1 100 ? 13.633 5.311 6.628 1.00 88.88 100 ASP A C 1
ATOM 817 O O . ASP A 1 100 ? 14.456 4.672 7.271 1.00 88.88 100 ASP A O 1
ATOM 821 N N . TYR A 1 101 ? 12.342 5.360 6.993 1.00 89.69 101 TYR A N 1
ATOM 822 C CA . TYR A 1 101 ? 11.787 4.641 8.148 1.00 89.69 101 TYR A CA 1
ATOM 823 C C . TYR A 1 101 ? 12.074 3.132 8.065 1.00 89.69 101 TYR A C 1
ATOM 825 O O . TYR A 1 101 ? 11.787 2.482 7.050 1.00 89.69 101 TYR A O 1
ATOM 833 N N . ASP A 1 102 ? 12.657 2.572 9.125 1.00 81.62 102 ASP A N 1
ATOM 834 C CA . ASP A 1 102 ? 13.237 1.224 9.132 1.00 81.62 102 ASP A CA 1
ATOM 835 C C . ASP A 1 102 ? 12.673 0.299 10.223 1.00 81.62 102 ASP A C 1
ATOM 837 O O . ASP A 1 102 ? 13.111 -0.850 10.348 1.00 81.62 102 ASP A O 1
ATOM 841 N N . GLU A 1 103 ? 11.652 0.744 10.963 1.00 85.50 103 GLU A N 1
ATOM 842 C CA . GLU A 1 103 ? 11.043 -0.071 12.009 1.00 85.50 103 GLU A CA 1
ATOM 843 C C . GLU A 1 103 ? 10.442 -1.348 11.403 1.00 85.50 103 GLU A C 1
ATOM 845 O O . GLU A 1 103 ? 9.429 -1.338 10.687 1.00 85.50 103 GLU A O 1
ATOM 850 N N . LYS A 1 104 ? 11.077 -2.484 11.710 1.00 82.25 104 LYS A N 1
ATOM 851 C CA . LYS A 1 104 ? 10.820 -3.776 11.053 1.00 82.25 104 LYS A CA 1
ATOM 852 C C . LYS A 1 104 ? 9.348 -4.198 11.080 1.00 82.25 104 LYS A C 1
ATOM 854 O O . LYS A 1 104 ? 8.893 -4.840 10.133 1.00 82.25 104 LYS A O 1
ATOM 859 N N . LYS A 1 105 ? 8.606 -3.855 12.144 1.00 87.88 105 LYS A N 1
ATOM 860 C CA . LYS A 1 105 ? 7.187 -4.221 12.320 1.00 87.88 105 LYS A CA 1
ATOM 861 C C . LYS A 1 105 ? 6.295 -3.558 11.261 1.00 87.88 105 LYS A C 1
ATOM 863 O O . LYS A 1 105 ? 5.390 -4.208 10.739 1.00 87.88 105 LYS A O 1
ATOM 868 N N . ASN A 1 106 ? 6.581 -2.306 10.903 1.00 91.56 106 ASN A N 1
ATOM 869 C CA . ASN A 1 106 ? 5.695 -1.458 10.097 1.00 91.56 106 ASN A CA 1
ATOM 870 C C . ASN A 1 106 ? 6.230 -1.159 8.688 1.00 91.56 106 ASN A C 1
ATOM 872 O O . ASN A 1 106 ? 5.441 -0.820 7.801 1.00 91.56 106 ASN A O 1
ATOM 876 N N . ALA A 1 107 ? 7.530 -1.364 8.443 1.00 91.38 107 ALA A N 1
ATOM 877 C CA . ALA A 1 107 ? 8.154 -1.225 7.125 1.00 91.38 107 ALA A CA 1
ATOM 878 C C . ALA A 1 107 ? 7.387 -1.920 5.975 1.00 91.38 107 ALA A C 1
ATOM 880 O O . ALA A 1 107 ? 7.266 -1.323 4.904 1.00 91.38 107 ALA A O 1
ATOM 881 N N . PRO A 1 108 ? 6.778 -3.114 6.155 1.00 93.19 108 PRO A N 1
ATOM 882 C CA . PRO A 1 108 ? 5.988 -3.732 5.091 1.00 93.19 108 PRO A CA 1
ATOM 883 C C . PRO A 1 108 ? 4.797 -2.886 4.607 1.00 93.19 108 PRO A C 1
ATOM 885 O O . PRO A 1 108 ? 4.485 -2.910 3.419 1.00 93.19 108 PRO A O 1
ATOM 888 N N . ILE A 1 109 ? 4.147 -2.125 5.497 1.00 95.75 109 ILE A N 1
ATOM 889 C CA . ILE A 1 109 ? 3.016 -1.248 5.141 1.00 95.75 109 ILE A CA 1
ATOM 890 C C . ILE A 1 109 ? 3.527 -0.031 4.361 1.00 95.75 109 ILE A C 1
ATOM 892 O O . ILE A 1 109 ? 2.898 0.391 3.391 1.00 95.75 109 ILE A O 1
ATOM 896 N N . LEU A 1 110 ? 4.689 0.503 4.752 1.00 96.19 110 LEU A N 1
ATOM 897 C CA . LEU A 1 110 ? 5.358 1.569 4.009 1.00 96.19 110 LEU A CA 1
ATOM 898 C C . LEU A 1 110 ? 5.740 1.107 2.598 1.00 96.19 110 LEU A C 1
ATOM 900 O O . LEU A 1 110 ? 5.494 1.834 1.642 1.00 96.19 110 LEU A O 1
ATOM 904 N N . PHE A 1 111 ? 6.277 -0.105 2.434 1.00 95.88 111 PHE A N 1
ATOM 905 C CA . PHE A 1 111 ? 6.573 -0.635 1.098 1.00 95.88 111 PHE A CA 1
ATOM 906 C C . PHE A 1 111 ? 5.315 -0.736 0.244 1.00 95.88 111 PHE A C 1
ATOM 908 O O . PHE A 1 111 ? 5.350 -0.363 -0.923 1.00 95.88 111 PHE A O 1
ATOM 915 N N . ASP A 1 112 ? 4.193 -1.163 0.824 1.00 97.25 112 ASP A N 1
ATOM 916 C CA . ASP A 1 112 ? 2.926 -1.202 0.098 1.00 97.25 112 ASP A CA 1
ATOM 917 C C . ASP A 1 112 ? 2.482 0.211 -0.334 1.00 97.25 112 ASP A C 1
ATOM 919 O O . ASP A 1 112 ? 2.074 0.381 -1.478 1.00 97.25 112 ASP A O 1
ATOM 923 N N . LEU A 1 113 ? 2.625 1.23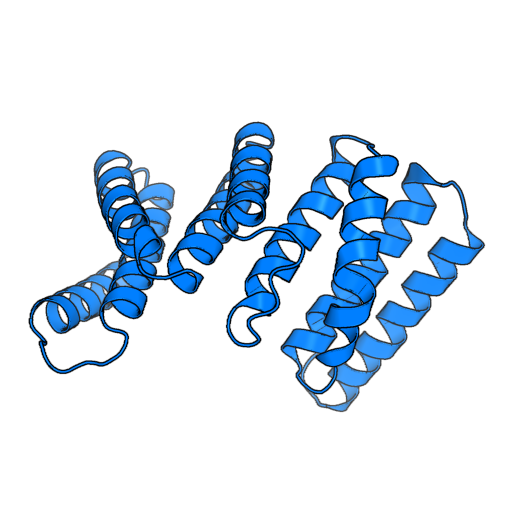7 0.517 1.00 98.31 113 LEU A N 1
ATOM 924 C CA . LEU A 1 113 ? 2.374 2.641 0.144 1.00 98.31 113 LEU A CA 1
ATOM 925 C C . LEU A 1 113 ? 3.280 3.116 -1.002 1.00 98.31 113 LEU A C 1
ATOM 927 O O . LEU A 1 113 ? 2.802 3.748 -1.944 1.00 98.31 113 LEU A O 1
ATOM 931 N N . VAL A 1 114 ? 4.577 2.811 -0.924 1.00 98.00 114 VAL A N 1
ATOM 932 C CA . VAL A 1 114 ? 5.563 3.211 -1.935 1.00 98.00 114 VAL A CA 1
ATOM 933 C C . VAL A 1 114 ? 5.287 2.529 -3.273 1.00 98.00 114 VAL A C 1
ATOM 935 O O . VAL A 1 114 ? 5.302 3.207 -4.295 1.00 98.00 114 VAL A O 1
ATOM 938 N N . LEU A 1 115 ? 4.980 1.229 -3.274 1.00 98.12 115 LEU A N 1
ATOM 939 C CA . LEU A 1 115 ? 4.657 0.475 -4.490 1.00 98.12 115 LEU A CA 1
ATOM 940 C C . LEU A 1 115 ? 3.375 0.996 -5.157 1.00 98.12 115 LEU A C 1
ATOM 942 O O . LEU A 1 115 ? 3.360 1.175 -6.370 1.00 98.12 115 LEU A O 1
ATOM 946 N N . GLU A 1 116 ? 2.323 1.304 -4.386 1.00 98.31 116 GLU A N 1
ATOM 947 C CA . GLU A 1 116 ? 1.107 1.929 -4.939 1.00 98.31 116 GLU A CA 1
ATOM 948 C C . GLU A 1 116 ? 1.398 3.305 -5.561 1.00 98.31 116 GLU A C 1
ATOM 950 O O . GLU A 1 116 ? 0.833 3.652 -6.598 1.00 98.31 116 GLU A O 1
ATOM 955 N N . LEU A 1 117 ? 2.264 4.111 -4.932 1.00 98.38 117 LEU A N 1
ATOM 956 C CA . LEU A 1 117 ? 2.597 5.443 -5.442 1.00 98.38 117 LEU A CA 1
ATOM 957 C C . LEU A 1 117 ? 3.513 5.378 -6.667 1.00 98.38 117 LEU A C 1
ATOM 959 O O . LEU A 1 117 ? 3.364 6.187 -7.580 1.00 98.38 117 LEU A O 1
ATOM 963 N N . ALA A 1 118 ? 4.440 4.423 -6.698 1.00 98.25 118 ALA A N 1
ATOM 964 C CA . ALA A 1 118 ? 5.273 4.168 -7.863 1.00 98.25 118 ALA A CA 1
ATOM 965 C C . ALA A 1 118 ? 4.410 3.758 -9.061 1.00 98.25 118 ALA A C 1
ATOM 967 O O . ALA A 1 118 ? 4.513 4.389 -10.106 1.00 98.25 118 ALA A O 1
ATOM 968 N N . GLU A 1 119 ? 3.490 2.807 -8.881 1.00 98.12 119 GLU A N 1
ATOM 969 C CA . GLU A 1 119 ? 2.525 2.404 -9.914 1.00 98.12 119 GLU A CA 1
ATOM 970 C C . GLU A 1 119 ? 1.717 3.598 -10.439 1.00 98.12 119 GLU A C 1
ATOM 972 O O . GLU A 1 119 ? 1.557 3.765 -11.644 1.00 98.12 119 GLU A O 1
ATOM 977 N N . PHE A 1 120 ? 1.265 4.484 -9.545 1.00 97.12 120 PHE A N 1
ATOM 978 C CA . PHE A 1 120 ? 0.576 5.710 -9.945 1.00 97.12 120 PHE A CA 1
ATOM 979 C C . PHE A 1 120 ? 1.440 6.607 -10.843 1.00 97.12 120 PHE A C 1
ATOM 981 O O . PHE A 1 120 ? 0.957 7.156 -11.837 1.00 97.12 120 PHE A O 1
ATOM 988 N N . TYR A 1 121 ? 2.720 6.769 -10.501 1.00 98.06 121 TYR A N 1
ATOM 989 C CA . TYR A 1 121 ? 3.640 7.549 -11.320 1.00 98.06 121 TYR A CA 1
ATOM 990 C C . TYR A 1 121 ? 3.980 6.872 -12.644 1.00 98.06 121 TYR A C 1
ATOM 992 O O . TYR A 1 121 ? 4.171 7.594 -13.615 1.00 98.06 121 TYR A O 1
ATOM 1000 N N . ILE A 1 122 ? 3.999 5.540 -12.709 1.00 98.12 122 ILE A N 1
ATOM 1001 C CA . ILE A 1 122 ? 4.259 4.809 -13.953 1.00 98.12 122 ILE A CA 1
ATOM 1002 C C . ILE A 1 122 ? 3.047 4.892 -14.886 1.00 98.12 122 ILE A C 1
ATOM 1004 O O . ILE A 1 122 ? 3.167 5.394 -15.998 1.00 98.12 122 ILE A O 1
ATOM 1008 N N . HIS A 1 123 ? 1.867 4.480 -14.417 1.00 96.62 123 HIS A N 1
ATOM 1009 C CA . HIS A 1 123 ? 0.705 4.260 -15.287 1.00 96.62 123 HIS A CA 1
ATOM 1010 C C . HIS A 1 123 ? -0.187 5.487 -15.494 1.00 96.62 123 HIS A C 1
ATOM 1012 O O . HIS A 1 123 ? -0.869 5.570 -16.510 1.00 96.62 123 HIS A O 1
ATOM 1018 N N . HIS A 1 124 ? -0.224 6.437 -14.551 1.00 94.12 124 HIS A N 1
ATOM 1019 C CA . HIS A 1 124 ? -1.184 7.551 -14.615 1.00 94.12 124 HIS A CA 1
ATOM 1020 C C . HIS A 1 124 ? -0.543 8.920 -14.828 1.00 94.12 124 HIS A C 1
ATOM 1022 O O . HIS A 1 124 ? -1.131 9.779 -15.479 1.00 94.12 124 HIS A O 1
ATOM 1028 N N . ARG A 1 125 ? 0.636 9.167 -14.249 1.00 93.38 125 ARG A N 1
ATOM 1029 C CA . ARG A 1 125 ? 1.353 10.444 -14.431 1.00 93.38 125 ARG A CA 1
ATOM 1030 C C . ARG A 1 125 ? 2.485 10.372 -15.439 1.00 93.38 125 ARG A C 1
ATOM 1032 O O . ARG A 1 125 ? 2.912 11.434 -15.877 1.00 93.38 125 ARG A O 1
ATOM 1039 N N . VAL A 1 126 ? 2.964 9.168 -15.757 1.00 94.44 126 VAL A N 1
ATOM 1040 C CA . VAL A 1 126 ? 4.098 8.949 -16.664 1.00 94.44 126 VAL A CA 1
ATOM 1041 C C . VAL A 1 126 ? 5.344 9.722 -16.169 1.00 94.44 126 VAL A C 1
ATOM 1043 O O . VAL A 1 126 ? 6.077 10.353 -16.922 1.00 94.44 126 VAL A O 1
ATOM 1046 N N . ASP A 1 127 ? 5.572 9.724 -14.847 1.00 96.94 127 ASP A N 1
ATOM 1047 C CA . ASP A 1 127 ? 6.670 10.439 -14.175 1.00 96.94 127 ASP A CA 1
ATOM 1048 C C . ASP A 1 127 ? 7.819 9.467 -13.860 1.00 96.94 127 ASP A C 1
ATOM 1050 O O . ASP A 1 127 ? 7.873 8.827 -12.800 1.00 96.94 127 ASP A O 1
ATOM 1054 N N . SER A 1 128 ? 8.751 9.358 -14.811 1.00 96.19 128 SER A N 1
ATOM 1055 C CA . SER A 1 128 ? 9.911 8.457 -14.742 1.00 96.19 128 SER A CA 1
ATOM 1056 C C . SER A 1 128 ? 10.826 8.745 -13.551 1.00 96.19 128 SER A C 1
ATOM 1058 O O . SER A 1 128 ? 11.255 7.833 -12.841 1.00 96.19 128 SER A O 1
ATOM 1060 N N . LYS A 1 129 ? 11.077 10.025 -13.253 1.00 98.00 129 LYS A N 1
ATOM 1061 C CA . LYS A 1 129 ? 11.994 10.408 -12.174 1.00 98.00 129 LYS A CA 1
ATOM 1062 C C . LYS A 1 129 ? 11.445 10.001 -10.809 1.00 98.00 129 LYS A C 1
ATOM 1064 O O . LYS A 1 129 ? 12.177 9.421 -10.004 1.00 98.00 129 LYS A O 1
ATOM 1069 N N . LYS A 1 130 ? 10.171 10.303 -10.529 1.00 97.81 130 LYS A N 1
ATOM 1070 C CA . LYS A 1 130 ? 9.573 9.986 -9.222 1.00 97.81 130 LYS A CA 1
ATOM 1071 C C . LYS A 1 130 ? 9.337 8.494 -9.040 1.00 97.81 130 LYS A C 1
ATOM 1073 O O . LYS A 1 130 ? 9.612 7.989 -7.953 1.00 97.81 130 LYS A O 1
ATOM 1078 N N . SER A 1 131 ? 8.855 7.800 -10.072 1.00 97.25 131 SER A N 1
ATOM 1079 C CA . SER A 1 131 ? 8.654 6.347 -10.007 1.00 97.25 131 SER A CA 1
ATOM 1080 C C . SER A 1 131 ? 9.970 5.619 -9.730 1.00 97.25 131 SER A C 1
ATOM 1082 O O . SER A 1 131 ? 10.062 4.914 -8.723 1.00 97.25 131 SER A O 1
ATOM 1084 N N . LEU A 1 132 ? 11.022 5.865 -10.521 1.00 97.75 132 LEU A N 1
ATOM 1085 C CA . LEU A 1 132 ? 12.312 5.197 -10.330 1.00 97.75 132 LEU A CA 1
ATOM 1086 C C . LEU A 1 132 ? 12.941 5.519 -8.970 1.00 97.75 132 LEU A C 1
ATOM 1088 O O . LEU A 1 132 ? 13.480 4.626 -8.314 1.00 97.75 132 LEU A O 1
ATOM 1092 N N . TYR A 1 133 ? 12.855 6.777 -8.521 1.00 97.88 133 TYR A N 1
ATOM 1093 C CA . TYR A 1 133 ? 13.354 7.177 -7.203 1.00 97.88 133 TYR A CA 1
ATOM 1094 C C . TYR A 1 133 ? 12.708 6.359 -6.078 1.00 97.88 133 TYR A C 1
ATOM 1096 O O . TYR A 1 133 ? 13.413 5.810 -5.230 1.00 97.88 133 TYR A O 1
ATOM 1104 N N . LEU A 1 134 ? 11.376 6.242 -6.091 1.00 97.75 134 LEU A N 1
ATOM 1105 C CA . LEU A 1 134 ? 10.634 5.459 -5.103 1.00 97.75 134 LEU A CA 1
ATOM 1106 C C . LEU A 1 134 ? 11.024 3.980 -5.143 1.00 97.75 134 LEU A C 1
ATOM 1108 O O . LEU A 1 134 ? 11.301 3.392 -4.096 1.00 97.75 134 LEU A O 1
ATOM 1112 N N . MET A 1 135 ? 11.093 3.401 -6.343 1.00 96.81 135 MET A N 1
ATOM 1113 C CA . MET A 1 135 ? 11.420 1.989 -6.536 1.00 96.81 135 MET A CA 1
ATOM 1114 C C . MET A 1 135 ? 12.824 1.651 -6.028 1.00 96.81 135 MET A C 1
ATOM 1116 O O . MET A 1 135 ? 12.973 0.710 -5.241 1.00 96.81 135 MET A O 1
ATOM 1120 N N . LYS A 1 136 ? 13.834 2.461 -6.377 1.00 96.00 136 LYS A N 1
ATOM 1121 C CA . LYS A 1 136 ? 15.217 2.297 -5.893 1.00 96.00 136 LYS A CA 1
ATOM 1122 C C . LYS A 1 136 ? 15.337 2.491 -4.381 1.00 96.00 136 LYS A C 1
ATOM 1124 O O . LYS A 1 136 ? 16.101 1.790 -3.721 1.00 96.00 136 LYS A O 1
ATOM 1129 N N . LYS A 1 137 ? 14.560 3.409 -3.794 1.00 95.06 137 LYS A N 1
ATOM 1130 C CA . LYS A 1 137 ? 14.601 3.692 -2.347 1.00 95.06 137 LYS A CA 1
ATOM 1131 C C . LYS A 1 137 ? 14.163 2.520 -1.468 1.00 95.06 137 LYS A C 1
ATOM 1133 O O . LYS A 1 137 ? 14.572 2.444 -0.305 1.00 95.06 137 LYS A O 1
ATOM 1138 N N . ILE A 1 138 ? 13.331 1.614 -1.975 1.00 93.38 138 ILE A N 1
ATOM 1139 C CA . ILE A 1 138 ? 12.858 0.455 -1.201 1.00 93.38 138 ILE A CA 1
ATOM 1140 C C . ILE A 1 138 ? 13.545 -0.855 -1.581 1.00 93.38 138 ILE A C 1
ATOM 1142 O O . ILE A 1 138 ? 13.546 -1.768 -0.759 1.00 93.38 138 ILE A O 1
ATOM 1146 N N . GLU A 1 139 ? 14.171 -0.931 -2.757 1.00 93.12 139 GLU A N 1
ATOM 1147 C CA . GLU A 1 139 ? 14.755 -2.141 -3.350 1.00 93.12 139 GLU A CA 1
ATOM 1148 C C . GLU A 1 139 ? 15.541 -2.994 -2.344 1.00 93.12 139 GLU A C 1
ATOM 1150 O O . GLU A 1 139 ? 15.107 -4.090 -1.982 1.00 93.12 139 GLU A O 1
ATOM 1155 N N . LYS A 1 140 ? 16.649 -2.469 -1.802 1.00 89.88 140 LYS A N 1
ATOM 1156 C CA . LYS A 1 140 ? 17.528 -3.224 -0.889 1.00 89.88 140 LYS A CA 1
ATOM 1157 C C . LYS A 1 140 ? 16.773 -3.789 0.318 1.00 89.88 140 LYS A C 1
ATOM 1159 O O . LYS A 1 140 ? 16.992 -4.932 0.705 1.00 89.88 140 LYS A O 1
ATOM 1164 N N . ARG A 1 141 ? 15.876 -3.000 0.918 1.00 88.69 141 ARG A N 1
ATOM 1165 C CA . ARG A 1 141 ? 15.122 -3.395 2.124 1.00 88.69 141 ARG A CA 1
ATOM 1166 C C . ARG A 1 141 ? 14.007 -4.389 1.814 1.00 88.69 141 ARG A C 1
ATOM 1168 O O . ARG A 1 141 ? 13.649 -5.204 2.665 1.00 88.69 141 ARG A O 1
ATOM 1175 N N . LEU A 1 142 ? 13.468 -4.335 0.602 1.00 85.69 142 LEU A N 1
ATOM 1176 C CA . LEU A 1 142 ? 12.434 -5.244 0.142 1.00 85.69 142 LEU A CA 1
ATOM 1177 C C . LEU A 1 142 ? 12.987 -6.675 0.046 1.00 85.69 142 LEU A C 1
ATOM 1179 O O . LEU A 1 142 ? 12.373 -7.607 0.573 1.00 85.69 142 LEU A O 1
ATOM 1183 N N . TYR A 1 143 ? 14.193 -6.835 -0.508 1.00 82.06 143 TYR A N 1
ATOM 1184 C CA . TYR A 1 143 ? 14.852 -8.137 -0.666 1.00 82.06 143 TYR A CA 1
ATOM 1185 C C . TYR A 1 143 ? 15.282 -8.802 0.654 1.00 82.06 143 TYR A C 1
ATOM 1187 O O . TYR A 1 143 ? 15.352 -10.028 0.733 1.00 82.06 143 TYR A O 1
ATOM 1195 N N . LEU A 1 144 ? 15.462 -8.038 1.738 1.00 80.75 144 LEU A N 1
ATOM 1196 C CA . LEU A 1 144 ? 15.739 -8.603 3.071 1.00 80.75 144 LEU A CA 1
ATOM 1197 C C . LEU A 1 144 ? 14.575 -9.446 3.623 1.00 80.75 144 LEU A C 1
ATOM 1199 O O . LEU A 1 144 ? 14.772 -10.271 4.516 1.00 80.75 144 LEU A O 1
ATOM 1203 N N . ASN A 1 145 ? 13.362 -9.262 3.094 1.00 76.25 145 ASN A N 1
ATOM 1204 C CA . ASN A 1 145 ? 12.149 -9.913 3.589 1.00 76.25 145 ASN A CA 1
ATOM 1205 C C . ASN A 1 145 ? 11.716 -11.145 2.776 1.00 76.25 145 ASN A C 1
ATOM 1207 O O . ASN A 1 145 ? 10.655 -11.707 3.059 1.00 76.25 145 ASN A O 1
ATOM 1211 N N . LEU A 1 146 ? 12.521 -11.613 1.814 1.00 85.31 146 LEU A N 1
ATOM 1212 C CA . LEU A 1 146 ? 12.173 -12.755 0.953 1.00 85.31 146 LEU A CA 1
ATOM 1213 C C . LEU A 1 146 ? 11.946 -14.080 1.699 1.00 85.31 146 LEU A C 1
ATOM 1215 O O . LEU A 1 146 ? 11.314 -14.980 1.160 1.00 85.31 146 LEU A O 1
ATOM 1219 N N . LYS A 1 147 ? 12.382 -14.199 2.959 1.00 84.88 147 LYS A N 1
ATOM 1220 C CA . LYS A 1 147 ? 12.117 -15.385 3.794 1.00 84.88 147 LYS A CA 1
ATOM 1221 C C . LYS A 1 147 ? 10.633 -15.573 4.149 1.00 84.88 147 LYS A C 1
ATOM 1223 O O . LYS A 1 147 ? 10.261 -16.622 4.661 1.00 84.88 147 LYS A O 1
ATOM 1228 N N . LYS A 1 148 ? 9.782 -14.564 3.927 1.00 90.19 148 LYS A N 1
ATOM 1229 C CA . LYS A 1 148 ? 8.339 -14.613 4.212 1.00 90.19 148 LYS A CA 1
ATOM 1230 C C . LYS A 1 148 ? 7.543 -14.557 2.911 1.00 90.19 148 LYS A C 1
ATOM 1232 O O . LYS A 1 148 ? 7.850 -13.742 2.046 1.00 90.19 148 LYS A O 1
ATOM 1237 N N . ILE A 1 149 ? 6.437 -15.305 2.829 1.00 90.94 149 ILE A N 1
ATOM 1238 C CA . ILE A 1 149 ? 5.505 -15.282 1.679 1.00 90.94 149 ILE A CA 1
ATOM 1239 C C . ILE A 1 149 ? 5.097 -13.847 1.311 1.00 90.94 149 ILE A C 1
ATOM 1241 O O . ILE A 1 149 ? 5.091 -13.467 0.142 1.00 90.94 149 ILE A O 1
ATOM 1245 N N . SER A 1 150 ? 4.783 -13.021 2.311 1.00 90.62 150 SER A N 1
ATOM 1246 C CA . SER A 1 150 ? 4.402 -11.623 2.089 1.00 90.62 150 SER A CA 1
ATOM 1247 C C . SER A 1 150 ? 5.555 -10.754 1.570 1.00 90.62 150 SER A C 1
ATOM 1249 O O . SER A 1 150 ? 5.305 -9.771 0.876 1.00 90.62 150 SER A O 1
ATOM 1251 N N . GLY A 1 151 ? 6.806 -11.102 1.874 1.00 92.56 151 GLY A N 1
ATOM 1252 C CA . GLY A 1 151 ? 7.983 -10.471 1.281 1.00 92.56 151 GLY A CA 1
ATOM 1253 C C . GLY A 1 151 ? 8.162 -10.870 -0.181 1.00 92.56 151 GLY A C 1
ATOM 1254 O O . GLY A 1 151 ? 8.322 -9.993 -1.024 1.00 92.56 151 GLY A O 1
ATOM 1255 N N . ILE A 1 152 ? 8.013 -12.162 -0.502 1.00 94.69 152 ILE A N 1
ATOM 1256 C CA . ILE A 1 152 ? 8.065 -12.662 -1.887 1.00 94.69 152 ILE A CA 1
ATOM 1257 C C . ILE A 1 152 ? 6.993 -11.983 -2.751 1.00 94.69 152 ILE A C 1
ATOM 1259 O O . ILE A 1 152 ? 7.299 -11.481 -3.829 1.00 94.69 152 ILE A O 1
ATOM 1263 N N . ARG A 1 153 ? 5.749 -11.873 -2.261 1.00 95.25 153 ARG A N 1
ATOM 1264 C CA . ARG A 1 153 ? 4.661 -11.181 -2.982 1.00 95.25 153 ARG A CA 1
ATOM 1265 C C . ARG A 1 153 ? 4.983 -9.714 -3.282 1.00 95.25 153 ARG A C 1
ATOM 1267 O O . ARG A 1 153 ? 4.674 -9.234 -4.370 1.00 95.25 153 ARG A O 1
ATOM 1274 N N . ARG A 1 154 ? 5.622 -9.003 -2.348 1.00 96.06 154 ARG A N 1
ATOM 1275 C CA . ARG A 1 154 ? 6.067 -7.620 -2.587 1.00 96.06 154 ARG A CA 1
ATOM 1276 C C . ARG A 1 154 ? 7.193 -7.548 -3.605 1.00 96.06 154 ARG A C 1
ATOM 1278 O O . ARG A 1 154 ? 7.190 -6.628 -4.410 1.00 96.06 154 ARG A O 1
ATOM 1285 N N . ALA A 1 155 ? 8.112 -8.509 -3.596 1.00 96.62 155 ALA A N 1
ATOM 1286 C CA . ALA A 1 155 ? 9.214 -8.553 -4.554 1.00 96.62 155 ALA A CA 1
ATOM 1287 C C . ALA A 1 155 ? 8.724 -8.853 -5.968 1.00 96.62 155 ALA A C 1
ATOM 1289 O O . ALA A 1 155 ? 9.156 -8.197 -6.908 1.00 96.62 155 ALA A O 1
ATOM 1290 N N . ILE A 1 156 ? 7.746 -9.753 -6.110 1.00 97.12 156 ILE A N 1
ATOM 1291 C CA . ILE A 1 156 ? 7.034 -9.968 -7.376 1.00 97.12 156 ILE A CA 1
ATOM 1292 C C . ILE A 1 156 ? 6.429 -8.651 -7.859 1.00 97.12 156 ILE A C 1
ATOM 1294 O O . ILE A 1 156 ? 6.699 -8.240 -8.982 1.00 97.12 156 ILE A O 1
ATOM 1298 N N . ARG A 1 157 ? 5.661 -7.958 -7.006 1.00 97.62 157 ARG A N 1
ATOM 1299 C CA . ARG A 1 157 ? 5.047 -6.675 -7.374 1.00 97.62 157 ARG A CA 1
ATOM 1300 C C . ARG A 1 157 ? 6.088 -5.624 -7.760 1.00 97.62 157 ARG A C 1
ATOM 1302 O O . ARG A 1 157 ? 5.889 -4.917 -8.735 1.00 97.62 157 ARG A O 1
ATOM 1309 N N . TRP A 1 158 ? 7.181 -5.523 -7.009 1.00 98.31 158 TRP A N 1
ATOM 1310 C CA . TRP A 1 158 ? 8.258 -4.587 -7.312 1.00 98.31 158 TRP A CA 1
ATOM 1311 C C . TRP A 1 158 ? 8.901 -4.898 -8.671 1.00 98.31 158 TRP A C 1
ATOM 1313 O O . TRP A 1 158 ? 9.051 -3.991 -9.480 1.00 98.31 158 TRP A O 1
ATOM 1323 N N . ASN A 1 159 ? 9.190 -6.172 -8.959 1.00 98.31 159 ASN A N 1
ATOM 1324 C CA . ASN A 1 159 ? 9.732 -6.601 -10.251 1.00 98.31 159 ASN A CA 1
ATOM 1325 C C . ASN A 1 159 ? 8.769 -6.306 -11.408 1.00 98.31 159 ASN A C 1
ATOM 1327 O O . ASN A 1 159 ? 9.203 -5.814 -12.440 1.00 98.31 159 ASN A O 1
ATOM 1331 N N . LEU A 1 160 ? 7.467 -6.545 -11.235 1.00 98.44 160 LEU A N 1
ATOM 1332 C CA . LEU A 1 160 ? 6.475 -6.207 -12.261 1.00 98.44 160 LEU A CA 1
ATOM 1333 C C . LEU A 1 160 ? 6.411 -4.693 -12.509 1.00 98.44 160 LEU A C 1
ATOM 1335 O O . LEU A 1 160 ? 6.453 -4.272 -13.652 1.00 98.44 160 LEU A O 1
ATOM 1339 N N . LEU A 1 161 ? 6.446 -3.865 -11.461 1.00 98.44 161 LEU A N 1
ATOM 1340 C CA . LEU A 1 161 ? 6.498 -2.410 -11.639 1.00 98.44 161 LEU A CA 1
ATOM 1341 C C . LEU A 1 161 ? 7.813 -1.927 -12.269 1.00 98.44 161 LEU A C 1
ATOM 1343 O O . LEU A 1 161 ? 7.811 -0.943 -12.998 1.00 98.44 161 LEU A O 1
ATOM 1347 N N . MET A 1 162 ? 8.943 -2.590 -12.004 1.00 98.44 162 MET A N 1
ATOM 1348 C CA . MET A 1 162 ? 10.195 -2.294 -12.710 1.00 98.44 162 MET A CA 1
ATOM 1349 C C . MET A 1 162 ? 10.113 -2.695 -14.186 1.00 98.44 162 MET A C 1
ATOM 1351 O O . MET A 1 162 ? 10.605 -1.956 -15.031 1.00 98.44 162 MET A O 1
ATOM 1355 N N . CYS A 1 163 ? 9.467 -3.821 -14.500 1.00 98.19 163 CYS A N 1
ATOM 1356 C CA . CYS A 1 163 ? 9.163 -4.219 -15.874 1.00 98.19 163 CYS A CA 1
ATOM 1357 C C . CYS A 1 163 ? 8.343 -3.129 -16.578 1.00 98.19 163 CYS A C 1
ATOM 1359 O O . CYS A 1 163 ? 8.798 -2.599 -17.588 1.00 98.19 163 CYS A O 1
ATOM 1361 N N . ASP A 1 164 ? 7.217 -2.720 -15.984 1.00 98.31 164 ASP A N 1
ATOM 1362 C CA . ASP A 1 164 ? 6.347 -1.663 -16.514 1.00 98.31 164 ASP A CA 1
ATOM 1363 C C . ASP A 1 164 ? 7.099 -0.331 -16.672 1.00 98.31 164 ASP A C 1
ATOM 1365 O O . ASP A 1 164 ? 6.950 0.364 -17.672 1.00 98.31 164 ASP A O 1
ATOM 1369 N N . TYR A 1 165 ? 7.955 0.030 -15.709 1.00 98.50 165 TYR A N 1
ATOM 1370 C CA . TYR A 1 165 ? 8.805 1.218 -15.804 1.00 98.50 165 TYR A CA 1
ATOM 1371 C C . TYR A 1 165 ? 9.707 1.176 -17.043 1.00 98.50 165 TYR A C 1
ATOM 1373 O O . TYR A 1 165 ? 9.773 2.151 -17.796 1.00 98.50 165 TYR A O 1
ATOM 1381 N N . PHE A 1 166 ? 10.423 0.068 -17.246 1.00 98.44 166 PHE A N 1
ATOM 1382 C CA . PHE A 1 166 ? 11.357 -0.043 -18.361 1.00 98.44 166 PHE A CA 1
ATOM 1383 C C . PHE A 1 166 ? 10.648 -0.132 -19.709 1.00 98.44 166 PHE A C 1
ATOM 1385 O O . PHE A 1 166 ? 11.156 0.414 -20.685 1.00 98.44 166 PHE A O 1
ATOM 1392 N N . ASP A 1 167 ? 9.473 -0.753 -19.743 1.00 96.88 167 ASP A N 1
ATOM 1393 C CA . ASP A 1 167 ? 8.649 -0.873 -20.941 1.00 96.88 167 ASP A CA 1
ATOM 1394 C C . ASP A 1 167 ? 8.003 0.464 -21.339 1.00 96.88 167 ASP A C 1
ATOM 1396 O O . ASP A 1 167 ? 8.150 0.915 -22.469 1.00 96.88 167 ASP A O 1
ATOM 1400 N N . ILE A 1 168 ? 7.350 1.143 -20.390 1.00 96.31 168 ILE A N 1
ATOM 1401 C CA . ILE A 1 168 ? 6.507 2.319 -20.660 1.00 96.31 168 ILE A CA 1
ATOM 1402 C C . ILE A 1 168 ? 7.315 3.623 -20.668 1.00 96.31 168 ILE A C 1
ATOM 1404 O O . ILE A 1 168 ? 6.996 4.546 -21.416 1.00 96.31 168 ILE A O 1
ATOM 1408 N N . LEU A 1 169 ? 8.320 3.751 -19.791 1.00 96.88 169 LEU A N 1
ATOM 1409 C CA . LEU A 1 169 ? 8.982 5.038 -19.528 1.00 96.88 169 LEU A CA 1
ATOM 1410 C C . LEU A 1 169 ? 10.425 5.108 -20.013 1.00 96.88 169 LEU A C 1
ATOM 1412 O O . LEU A 1 169 ? 10.878 6.186 -20.394 1.00 96.88 169 LEU A O 1
ATOM 1416 N N . ALA A 1 170 ? 11.165 4.003 -19.934 1.00 96.19 170 ALA A N 1
ATOM 1417 C CA . ALA A 1 170 ? 12.578 3.978 -20.310 1.00 96.19 170 ALA A CA 1
ATOM 1418 C C . ALA A 1 170 ? 12.824 3.444 -21.729 1.00 96.19 170 ALA A C 1
ATOM 1420 O O . ALA A 1 170 ? 13.912 3.658 -22.257 1.00 96.19 170 ALA A O 1
ATOM 1421 N N . ASN A 1 171 ? 11.836 2.772 -22.333 1.00 95.12 171 ASN A N 1
ATOM 1422 C CA . ASN A 1 171 ? 11.947 2.082 -23.621 1.00 95.12 171 ASN A CA 1
ATOM 1423 C C . ASN A 1 171 ? 13.139 1.105 -23.679 1.00 95.12 171 ASN A C 1
ATOM 1425 O O . ASN A 1 171 ? 13.888 1.069 -24.655 1.00 95.12 171 ASN A O 1
ATOM 1429 N N . ASP A 1 172 ? 13.323 0.312 -22.620 1.00 97.31 172 ASP A N 1
ATOM 1430 C CA . ASP A 1 172 ? 14.404 -0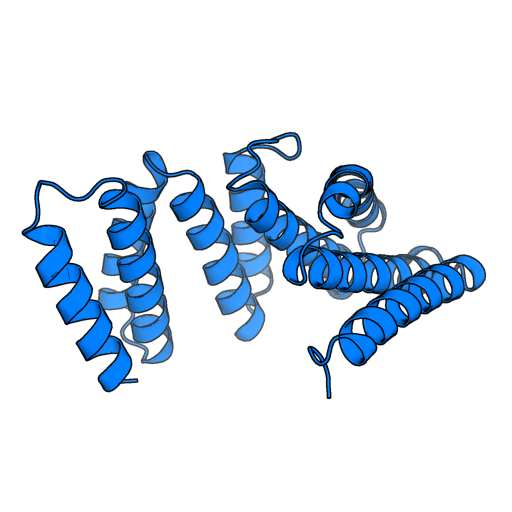.672 -22.492 1.00 97.31 172 ASP A CA 1
ATOM 1431 C C . ASP A 1 172 ? 13.828 -2.090 -22.376 1.00 97.31 172 ASP A C 1
ATOM 1433 O O . ASP A 1 172 ? 13.507 -2.594 -21.293 1.00 97.31 172 ASP A O 1
ATOM 1437 N N . SER A 1 173 ? 13.706 -2.752 -23.525 1.00 95.44 173 SER A N 1
ATOM 1438 C CA . SER A 1 173 ? 13.127 -4.095 -23.632 1.00 95.44 173 SER A CA 1
ATOM 1439 C C . SER A 1 173 ? 13.956 -5.171 -22.921 1.00 95.44 173 SER A C 1
ATOM 1441 O O . SER A 1 173 ? 13.398 -6.154 -22.417 1.00 95.44 173 SER A O 1
ATOM 1443 N N . ASN A 1 174 ? 15.277 -4.987 -22.831 1.00 97.50 174 ASN A N 1
ATOM 1444 C CA . ASN A 1 174 ? 16.171 -5.924 -22.157 1.00 97.50 174 ASN A CA 1
ATOM 1445 C C . ASN A 1 174 ? 15.921 -5.903 -20.650 1.00 97.50 174 ASN A C 1
ATOM 1447 O O . ASN A 1 174 ? 15.729 -6.962 -20.041 1.00 97.50 174 ASN A O 1
ATOM 1451 N N . ASN A 1 175 ? 15.866 -4.708 -20.058 1.00 97.50 175 ASN A N 1
ATOM 1452 C CA . ASN A 1 175 ? 15.563 -4.565 -18.639 1.00 97.50 175 ASN A CA 1
ATOM 1453 C C . ASN A 1 175 ? 14.114 -4.952 -18.326 1.00 97.50 175 ASN A C 1
ATOM 1455 O O . ASN A 1 175 ? 13.888 -5.681 -17.360 1.00 97.50 175 ASN A O 1
ATOM 1459 N N . SER A 1 176 ? 13.150 -4.576 -19.170 1.00 97.25 176 SER A N 1
ATOM 1460 C CA . SER A 1 176 ? 11.760 -5.042 -19.051 1.00 97.25 176 SER A CA 1
ATOM 1461 C C . SER A 1 176 ? 11.695 -6.579 -18.955 1.00 97.25 176 SER A C 1
ATOM 1463 O O . SER A 1 176 ? 11.247 -7.145 -17.950 1.00 97.25 176 SER A O 1
ATOM 1465 N N . THR A 1 177 ? 12.313 -7.276 -19.917 1.00 97.94 177 THR A N 1
ATOM 1466 C CA . THR A 1 177 ? 12.395 -8.747 -19.937 1.00 97.94 177 THR A CA 1
ATOM 1467 C C . THR A 1 177 ? 13.114 -9.315 -18.710 1.00 97.94 177 THR A C 1
ATOM 1469 O O . THR A 1 177 ? 12.710 -10.354 -18.174 1.00 97.94 177 THR A O 1
ATOM 1472 N N . HIS A 1 178 ? 14.189 -8.666 -18.254 1.00 98.06 178 HIS A N 1
ATOM 1473 C CA . HIS A 1 178 ? 14.930 -9.083 -17.066 1.00 98.06 178 HIS A CA 1
ATOM 1474 C C . HIS A 1 178 ? 14.033 -9.098 -15.823 1.00 98.06 178 HIS A C 1
ATOM 1476 O O . HIS A 1 178 ? 13.910 -10.140 -15.169 1.00 98.06 178 HIS A O 1
ATOM 1482 N N . TYR A 1 179 ? 13.372 -7.980 -15.513 1.00 98.19 179 TYR A N 1
ATOM 1483 C CA . TYR A 1 179 ? 12.526 -7.874 -14.322 1.00 98.19 179 TYR A CA 1
ATOM 1484 C C . TYR A 1 179 ? 11.288 -8.770 -14.412 1.00 98.19 179 TYR A C 1
ATOM 1486 O O . TYR A 1 179 ? 10.912 -9.399 -13.415 1.00 98.19 179 TYR A O 1
ATOM 1494 N N . TYR A 1 180 ? 10.717 -8.941 -15.609 1.00 98.38 180 TYR A N 1
ATOM 1495 C CA . TYR A 1 180 ? 9.666 -9.931 -15.827 1.00 98.38 180 TYR A CA 1
ATOM 1496 C C . TYR A 1 180 ? 10.131 -11.346 -15.447 1.00 98.38 180 TYR A C 1
ATOM 1498 O O . TYR A 1 180 ? 9.473 -12.016 -14.646 1.00 98.38 180 TYR A O 1
ATOM 1506 N N . LYS A 1 181 ? 11.304 -11.790 -15.922 1.00 98.38 181 LYS A N 1
ATOM 1507 C CA . LYS A 1 181 ? 11.868 -13.107 -15.564 1.00 98.38 181 LYS A CA 1
ATOM 1508 C C . LYS A 1 181 ? 12.110 -13.248 -14.058 1.00 98.38 181 LYS A C 1
ATOM 1510 O O . LYS A 1 181 ? 11.782 -14.294 -13.495 1.00 98.38 181 LYS A O 1
ATOM 1515 N N . GLN A 1 182 ? 12.607 -12.204 -13.388 1.00 97.31 182 GLN A N 1
ATOM 1516 C CA . GLN A 1 182 ? 12.770 -12.213 -11.925 1.00 97.31 182 GLN A CA 1
ATOM 1517 C C . GLN A 1 182 ? 11.431 -12.406 -11.199 1.00 97.31 182 GLN A C 1
ATOM 1519 O O . GLN A 1 182 ? 11.348 -13.177 -10.240 1.00 97.31 182 GLN A O 1
ATOM 1524 N N . SER A 1 183 ? 10.354 -11.774 -11.679 1.00 97.06 183 SER A N 1
ATOM 1525 C CA . SER A 1 183 ? 9.011 -11.994 -11.127 1.00 97.06 183 SER A CA 1
ATOM 1526 C C . SER A 1 183 ? 8.554 -13.454 -11.284 1.00 97.06 183 SER A C 1
ATOM 1528 O O . SER A 1 183 ? 8.047 -14.039 -10.325 1.00 97.06 183 SER A O 1
ATOM 1530 N N . GLN A 1 184 ? 8.813 -14.079 -12.440 1.00 98.12 184 GLN A N 1
ATOM 1531 C CA . GLN A 1 184 ? 8.427 -15.468 -12.716 1.00 98.12 184 GLN A CA 1
ATOM 1532 C C . GLN A 1 184 ? 9.172 -16.473 -11.834 1.00 98.12 184 GLN A C 1
ATOM 1534 O O . GLN A 1 184 ? 8.570 -17.434 -11.352 1.00 98.12 184 GLN A O 1
ATOM 1539 N N . ILE A 1 185 ? 10.459 -16.237 -11.556 1.00 96.94 185 ILE A N 1
ATOM 1540 C CA . ILE A 1 185 ? 11.236 -17.068 -10.622 1.00 96.94 185 ILE A CA 1
ATOM 1541 C C . ILE A 1 185 ? 10.562 -17.087 -9.245 1.00 96.94 185 ILE A C 1
ATOM 1543 O O . ILE A 1 185 ? 10.330 -18.158 -8.680 1.00 96.94 185 ILE A O 1
ATOM 1547 N N . LEU A 1 186 ? 10.192 -15.915 -8.726 1.00 96.12 186 LEU A N 1
ATOM 1548 C CA . LEU A 1 186 ? 9.536 -15.783 -7.424 1.00 96.12 186 LEU A CA 1
ATOM 1549 C C . LEU A 1 186 ? 8.110 -16.363 -7.419 1.00 96.12 186 LEU A C 1
ATOM 1551 O O . LEU A 1 186 ? 7.707 -16.998 -6.443 1.00 96.12 186 LEU A O 1
ATOM 1555 N N . ILE A 1 187 ? 7.349 -16.201 -8.506 1.00 96.88 187 ILE A N 1
ATOM 1556 C CA . ILE A 1 187 ? 6.029 -16.837 -8.669 1.00 96.88 187 ILE A CA 1
ATOM 1557 C C . ILE A 1 187 ? 6.165 -18.362 -8.611 1.00 96.88 187 ILE A C 1
ATOM 1559 O O . ILE A 1 187 ? 5.422 -19.020 -7.884 1.00 96.88 187 ILE A O 1
ATOM 1563 N N . ASN A 1 188 ? 7.143 -18.929 -9.318 1.00 96.31 188 ASN A N 1
ATOM 1564 C CA . ASN A 1 188 ? 7.390 -20.368 -9.316 1.00 96.31 188 ASN A CA 1
ATOM 1565 C C . ASN A 1 188 ? 7.831 -20.880 -7.940 1.00 96.31 188 ASN A C 1
ATOM 1567 O O . ASN A 1 188 ? 7.439 -21.980 -7.553 1.00 96.31 188 ASN A O 1
ATOM 1571 N N . GLN A 1 189 ? 8.586 -20.089 -7.169 1.00 93.88 189 GLN A N 1
ATOM 1572 C CA . GLN A 1 189 ? 8.865 -20.412 -5.766 1.00 93.88 189 GLN A CA 1
ATOM 1573 C C . GLN A 1 189 ? 7.572 -20.516 -4.950 1.00 93.88 189 GLN A C 1
ATOM 1575 O O . GLN A 1 189 ? 7.398 -21.502 -4.239 1.00 93.88 189 GLN A O 1
ATOM 1580 N N . LEU A 1 190 ? 6.645 -19.557 -5.089 1.00 94.81 190 LEU A N 1
ATOM 1581 C CA . LEU A 1 190 ? 5.351 -19.600 -4.397 1.00 94.81 190 LEU A CA 1
ATOM 1582 C C . LEU A 1 190 ? 4.483 -20.795 -4.822 1.00 94.81 190 LEU A C 1
ATOM 1584 O O . LEU A 1 190 ? 3.827 -21.391 -3.969 1.00 94.81 190 LEU A O 1
ATOM 1588 N N . LYS A 1 191 ? 4.498 -21.171 -6.107 1.00 95.00 191 LYS A N 1
ATOM 1589 C CA . LYS A 1 191 ? 3.805 -22.374 -6.601 1.00 95.00 191 LYS A CA 1
ATOM 1590 C C . LYS A 1 191 ? 4.371 -23.651 -5.981 1.00 95.00 191 LYS A C 1
ATOM 1592 O O . LYS A 1 191 ? 3.618 -24.472 -5.473 1.00 95.00 191 LYS A O 1
ATOM 1597 N N . LYS A 1 192 ? 5.703 -23.790 -5.942 1.00 94.19 192 LYS A N 1
ATOM 1598 C CA . LYS A 1 192 ? 6.381 -24.970 -5.370 1.00 94.19 192 LYS A CA 1
ATOM 1599 C C . LYS A 1 192 ? 6.050 -25.211 -3.896 1.00 94.19 192 LYS A C 1
ATOM 1601 O O . LYS A 1 192 ? 6.026 -26.357 -3.471 1.00 94.19 192 LYS A O 1
ATOM 1606 N N . ILE A 1 193 ? 5.794 -24.151 -3.130 1.00 92.00 193 ILE A N 1
ATOM 1607 C CA . ILE A 1 193 ? 5.410 -24.249 -1.712 1.00 92.00 193 ILE A CA 1
ATOM 1608 C C . ILE A 1 193 ? 3.885 -24.285 -1.495 1.00 92.00 193 ILE A C 1
ATOM 1610 O O . ILE A 1 193 ? 3.431 -24.116 -0.367 1.00 92.00 193 ILE A O 1
ATOM 1614 N N . GLY A 1 194 ? 3.088 -24.447 -2.558 1.00 91.00 194 GLY A N 1
ATOM 1615 C CA . GLY A 1 194 ? 1.628 -24.583 -2.476 1.00 91.00 194 GLY A CA 1
ATOM 1616 C C . GLY A 1 194 ? 0.868 -23.293 -2.145 1.00 91.00 194 GLY A C 1
ATOM 1617 O O . GLY A 1 194 ? -0.285 -23.350 -1.733 1.00 91.00 194 GLY A O 1
ATOM 1618 N N . VAL A 1 195 ? 1.491 -22.118 -2.295 1.00 89.50 195 VAL A N 1
ATOM 1619 C CA . VAL A 1 195 ? 0.843 -20.821 -2.004 1.00 89.50 195 VAL A CA 1
ATOM 1620 C C . VAL A 1 195 ? 0.026 -20.299 -3.188 1.00 89.50 195 VAL A C 1
ATOM 1622 O O . VAL A 1 195 ? -0.917 -19.531 -2.989 1.00 89.50 195 VAL A O 1
ATOM 1625 N N . LEU A 1 196 ? 0.415 -20.662 -4.411 1.00 81.12 196 LEU A N 1
ATOM 1626 C CA . LEU A 1 196 ? -0.296 -20.337 -5.647 1.00 81.12 196 LEU A CA 1
ATOM 1627 C C . LEU A 1 196 ? -0.644 -21.651 -6.355 1.00 81.12 196 LEU A C 1
ATOM 1629 O O . LEU A 1 196 ? 0.265 -22.436 -6.624 1.00 81.12 196 LEU A O 1
ATOM 1633 N N . GLY A 1 197 ? -1.937 -21.866 -6.607 1.00 60.00 197 GLY A N 1
ATOM 1634 C CA . GLY A 1 197 ? -2.458 -22.922 -7.480 1.00 60.00 197 GLY A CA 1
ATOM 1635 C C . GLY A 1 197 ? -2.495 -22.480 -8.933 1.00 60.00 197 GLY A C 1
ATOM 1636 O O . GLY A 1 197 ? -2.580 -21.250 -9.164 1.00 60.00 197 GLY A O 1
#

InterPro domains:
  IPR011990 Tetratricopeptide-like helical domain superfamily [G3DSA:1.25.40.10] (1-115)
  IPR011990 Tetratricopeptide-like helical domain superfamily [SSF48452] (1-96)

Sequence (197 aa):
FDEALSHFNIIINFLEKEETITDKDEFLGMAYLYLGLINLKQNKLAQSKNYFKKTFQLGNSSIKVKLNYHLKRAKYYKSKDNLSQAQKMLRSGIEAVGLDYDEKKNAPILFDLVLELAEFYIHHRVDSKKSLYLMKKIEKRLYLNLKKISGIRRAIRWNLLMCDYFDILANDSNNSTHYYKQSQILINQLKKIGVLG

Foldseek 3Di:
DVVLVVVLVVQLVVLVPDDPDDCSLVSLLVSLLVQLVVCVVVVVNVSNVVSLVSNVVSCVVPLQSLLCSLLVVLVVCVVVVVLVSNLVSLVCSCVVQHLPRDPPVRVLSNLSSLLSNLLCCLPPVLPLVSNVVSLVSCPVVLVVPLVDPSSLVSLLSSLCSQLSSCVRRVVHNPSNVVSNVVSVVSVVVCVVVVNHD